Protein AF-A0A1V5YWV1-F1 (afdb_monomer_lite)

Radius of gyration: 51.11 Å; chains: 1; bounding box: 102×43×136 Å

Secondary structure (DSSP, 8-state):
-HHHHHHHHHHHHHHHHHHHHHHHHHHHHH-------SHHHHHHHHHHHHHHHHHHHHHHHHS-SHHHHHHHHHHHHHHHHHHHHHHHGGG--HHHHHHHHHHHHHHHHHHHHHHHHHHHTTTS-----HHHHHIIIIIHHHHHHHHHHHHHHHHHHHSHHHHHHHHHHHHHHHHHHHHHHHHHHHHHHHHHHHHHHHHHHHHHHHHHHHHHHHHHHHHHHHHHHHHHHHHHT-S-HHHHHHHHHHTT----------------------------

Structure (mmCIF, N/CA/C/O backbone):
data_AF-A0A1V5YWV1-F1
#
_entry.id   AF-A0A1V5YWV1-F1
#
loop_
_atom_site.group_PDB
_atom_site.id
_atom_site.type_symbol
_atom_site.label_atom_id
_atom_site.label_alt_id
_atom_site.label_comp_id
_atom_site.label_asym_id
_atom_site.label_entity_id
_atom_site.label_seq_id
_atom_site.pdbx_PDB_ins_code
_atom_site.Cartn_x
_atom_site.Cartn_y
_atom_site.Cartn_z
_atom_site.occupancy
_atom_site.B_iso_or_equiv
_atom_site.auth_seq_id
_atom_site.auth_comp_id
_atom_site.auth_asym_id
_atom_site.auth_atom_id
_atom_site.pdbx_PDB_model_num
ATOM 1 N N . MET A 1 1 ? -47.848 3.209 17.647 1.00 51.62 1 MET A N 1
ATOM 2 C CA . MET A 1 1 ? -47.770 3.927 16.348 1.00 51.62 1 MET A CA 1
ATOM 3 C C . MET A 1 1 ? -46.444 4.653 16.088 1.00 51.62 1 MET A C 1
ATOM 5 O O . MET A 1 1 ? -46.057 4.708 14.930 1.00 51.62 1 MET A O 1
ATOM 9 N N . ARG A 1 2 ? -45.706 5.168 17.090 1.00 54.31 2 ARG A N 1
ATOM 10 C CA . ARG A 1 2 ? -44.404 5.845 16.857 1.00 54.31 2 ARG A CA 1
ATOM 11 C C . ARG A 1 2 ? -43.304 4.949 16.244 1.00 54.31 2 ARG A C 1
ATOM 13 O O . ARG A 1 2 ? -42.519 5.446 15.448 1.00 54.31 2 ARG A O 1
ATOM 20 N N . SER A 1 3 ? -43.286 3.640 16.522 1.00 59.69 3 SER A N 1
ATOM 21 C CA . SER A 1 3 ? -42.269 2.711 15.986 1.00 59.69 3 SER A CA 1
ATOM 22 C C . SER A 1 3 ? -42.393 2.435 14.479 1.00 59.69 3 SER A C 1
ATOM 24 O O . SER A 1 3 ? -41.383 2.292 13.798 1.00 59.69 3 SER A O 1
ATOM 26 N N . LEU A 1 4 ? -43.614 2.424 13.935 1.00 64.56 4 LEU A N 1
ATOM 27 C CA . LEU A 1 4 ? -43.874 2.236 12.499 1.00 64.56 4 LEU A CA 1
ATOM 28 C C . LEU A 1 4 ? -43.411 3.439 11.664 1.00 64.56 4 LEU A C 1
ATOM 30 O O . LEU A 1 4 ? -42.930 3.276 10.545 1.00 64.56 4 LEU A O 1
ATOM 34 N N . PHE A 1 5 ? -43.511 4.644 12.226 1.00 70.75 5 PHE A N 1
ATOM 35 C CA . PHE A 1 5 ? -43.080 5.876 11.566 1.00 70.75 5 PHE A CA 1
ATOM 36 C C . PHE A 1 5 ? -41.549 6.016 11.532 1.00 70.75 5 PHE A C 1
ATOM 38 O O . PHE A 1 5 ? -40.984 6.422 10.516 1.00 70.75 5 PHE A O 1
ATOM 45 N N . GLU A 1 6 ? -40.868 5.618 12.610 1.00 70.31 6 GLU A N 1
ATOM 46 C CA . GLU A 1 6 ? -39.400 5.544 12.669 1.00 70.31 6 GLU A CA 1
ATOM 47 C C . GLU A 1 6 ? -38.846 4.467 11.719 1.00 70.31 6 GLU A C 1
ATOM 49 O O . GLU A 1 6 ? -37.892 4.721 10.982 1.00 70.31 6 GLU A O 1
ATOM 54 N N . PHE A 1 7 ? -39.502 3.304 11.636 1.00 73.94 7 PHE A N 1
ATOM 55 C CA . PHE A 1 7 ? -39.132 2.240 10.698 1.00 73.94 7 PHE A CA 1
ATOM 56 C C . PHE A 1 7 ? -39.302 2.669 9.230 1.00 73.94 7 PHE A C 1
ATOM 58 O O . PHE A 1 7 ? -38.399 2.483 8.413 1.00 73.94 7 PHE A O 1
ATOM 65 N N . GLY A 1 8 ? -40.412 3.341 8.898 1.00 72.50 8 GLY A N 1
ATOM 66 C CA . GLY A 1 8 ? -40.635 3.903 7.562 1.00 72.50 8 GLY A CA 1
ATOM 67 C C . GLY A 1 8 ? -39.600 4.968 7.175 1.00 72.50 8 GLY A C 1
ATOM 68 O O . GLY A 1 8 ? -39.117 4.985 6.041 1.00 72.50 8 GLY A O 1
ATOM 69 N N . LYS A 1 9 ? -39.185 5.821 8.123 1.00 75.44 9 LYS A N 1
ATOM 70 C CA . LYS A 1 9 ? -38.093 6.788 7.910 1.00 75.44 9 LYS A CA 1
ATOM 71 C C . LYS A 1 9 ? -36.739 6.109 7.697 1.00 75.44 9 LYS A C 1
ATOM 73 O O . LYS A 1 9 ? -35.967 6.582 6.861 1.00 75.44 9 LYS A O 1
ATOM 78 N N . ALA A 1 10 ? -36.446 5.025 8.414 1.00 73.81 10 ALA A N 1
ATOM 79 C CA . ALA A 1 10 ? -35.207 4.266 8.248 1.00 73.81 10 ALA A CA 1
ATOM 80 C C . ALA A 1 10 ? -35.126 3.595 6.864 1.00 73.81 10 ALA A C 1
ATOM 82 O O . ALA A 1 10 ? -34.113 3.734 6.178 1.00 73.81 10 ALA A O 1
ATOM 83 N N . ILE A 1 11 ? -36.219 2.979 6.398 1.00 79.62 11 ILE A N 1
ATOM 84 C CA . ILE A 1 11 ? -36.302 2.375 5.055 1.00 79.62 11 ILE A CA 1
ATOM 85 C C . ILE A 1 11 ? -36.154 3.435 3.956 1.00 79.62 11 ILE A C 1
ATOM 87 O O . ILE A 1 11 ? -35.392 3.247 3.007 1.00 79.62 11 ILE A O 1
ATOM 91 N N . MET A 1 12 ? -36.818 4.585 4.103 1.00 75.44 12 MET A N 1
ATOM 92 C CA . MET A 1 12 ? -36.705 5.695 3.150 1.00 75.44 12 MET A CA 1
ATOM 93 C C . MET A 1 12 ? -35.286 6.277 3.075 1.00 75.44 12 MET A C 1
ATOM 95 O O . MET A 1 12 ? -34.848 6.693 2.001 1.00 75.44 12 MET A O 1
ATOM 99 N N . ARG A 1 13 ? -34.545 6.306 4.192 1.00 74.75 13 ARG A N 1
ATOM 100 C CA . ARG A 1 13 ? -33.128 6.709 4.197 1.00 74.75 13 ARG A CA 1
ATOM 101 C C . ARG A 1 13 ? -32.244 5.674 3.499 1.00 74.75 13 ARG A C 1
ATOM 103 O O . ARG A 1 13 ? -31.406 6.080 2.698 1.00 74.75 13 ARG A O 1
ATOM 110 N N . GLY A 1 14 ? -32.477 4.381 3.735 1.00 74.31 14 GLY A N 1
ATOM 111 C CA . GLY A 1 14 ? -31.768 3.290 3.055 1.00 74.31 14 GLY A CA 1
ATOM 112 C C . GLY A 1 14 ? -31.952 3.334 1.535 1.00 74.31 14 GLY A C 1
ATOM 113 O O . GLY A 1 14 ? -30.973 3.406 0.797 1.00 74.31 14 GLY A O 1
ATOM 114 N N . GLN A 1 15 ? -33.198 3.444 1.060 1.00 79.06 15 GLN A N 1
ATOM 115 C CA . GLN A 1 15 ? -33.486 3.556 -0.376 1.00 79.06 15 GLN A CA 1
ATOM 116 C C . GLN A 1 15 ? -32.891 4.816 -1.023 1.00 79.06 15 GLN A C 1
ATOM 118 O O . GLN A 1 15 ? -32.458 4.770 -2.174 1.00 79.06 15 GLN A O 1
ATOM 123 N N . ARG A 1 16 ? -32.853 5.954 -0.315 1.00 77.00 16 ARG A N 1
ATOM 124 C CA . ARG A 1 16 ? -32.211 7.177 -0.833 1.00 77.00 16 ARG A CA 1
ATOM 125 C C . ARG A 1 16 ? -30.697 7.029 -0.950 1.00 77.00 16 ARG A C 1
ATOM 127 O O . ARG A 1 16 ? -30.133 7.515 -1.924 1.00 77.00 16 ARG A O 1
ATOM 134 N N . GLN A 1 17 ? -30.049 6.363 0.006 1.00 77.31 17 GLN A N 1
ATOM 135 C CA . GLN A 1 17 ? -28.610 6.098 -0.054 1.00 77.31 17 GLN A CA 1
ATOM 136 C C . GLN A 1 17 ? -28.253 5.127 -1.182 1.00 77.31 17 GLN A C 1
ATOM 138 O O . GLN A 1 17 ? -27.284 5.367 -1.898 1.00 77.31 17 GLN A O 1
ATOM 143 N N . GLU A 1 18 ? -29.052 4.080 -1.392 1.00 77.69 18 GLU A N 1
ATOM 144 C CA . GLU A 1 18 ? -28.845 3.138 -2.499 1.00 77.69 18 GLU A CA 1
ATOM 145 C C . GLU A 1 18 ? -29.022 3.801 -3.868 1.00 77.69 18 GLU A C 1
ATOM 147 O O . GLU A 1 18 ? -28.192 3.596 -4.753 1.00 77.69 18 GLU A O 1
ATOM 152 N N . ARG A 1 19 ? -30.049 4.647 -4.033 1.00 78.62 19 ARG A N 1
ATOM 153 C CA . ARG A 1 19 ? -30.256 5.415 -5.272 1.00 78.62 19 ARG A CA 1
ATOM 154 C C . ARG A 1 19 ? -29.130 6.411 -5.523 1.00 78.62 19 ARG A C 1
ATOM 156 O O . ARG A 1 19 ? -28.559 6.394 -6.603 1.00 78.62 19 ARG A O 1
ATOM 163 N N . ALA A 1 20 ? -28.726 7.184 -4.514 1.00 75.56 20 ALA A N 1
ATOM 164 C CA . ALA A 1 20 ? -27.598 8.107 -4.644 1.00 75.56 20 ALA A CA 1
ATOM 165 C C . ALA A 1 20 ? -26.285 7.377 -4.990 1.00 75.56 20 ALA A C 1
ATOM 167 O O . ALA A 1 20 ? -25.492 7.860 -5.794 1.00 75.56 20 ALA A O 1
ATOM 168 N N . ALA A 1 21 ? -26.059 6.185 -4.427 1.00 74.31 21 ALA A N 1
ATOM 169 C CA . ALA A 1 21 ? -24.904 5.359 -4.769 1.00 74.31 21 ALA A CA 1
ATOM 170 C C . ALA A 1 21 ? -24.981 4.784 -6.196 1.00 74.31 21 ALA A C 1
ATOM 172 O O . ALA A 1 21 ? -23.942 4.618 -6.837 1.00 74.31 21 ALA A O 1
ATOM 173 N N . ALA A 1 22 ? -26.178 4.467 -6.696 1.00 78.12 22 ALA A N 1
ATOM 174 C CA . ALA A 1 22 ? -26.392 4.023 -8.071 1.00 78.12 22 ALA A CA 1
ATOM 175 C C . ALA A 1 22 ? -26.197 5.169 -9.078 1.00 78.12 22 ALA A C 1
ATOM 177 O O . ALA A 1 22 ? -25.510 4.974 -10.079 1.00 78.12 22 ALA A O 1
ATOM 178 N N . ASP A 1 23 ? -26.704 6.364 -8.771 1.00 80.62 23 ASP A N 1
ATOM 179 C CA . ASP A 1 23 ? -26.563 7.560 -9.607 1.00 80.62 23 ASP A CA 1
ATOM 180 C C . ASP A 1 23 ? -25.093 7.982 -9.724 1.00 80.62 23 ASP A C 1
ATOM 182 O O . ASP A 1 23 ? -24.595 8.177 -10.829 1.00 80.62 23 ASP A O 1
ATOM 186 N N . LEU A 1 24 ? -24.345 7.983 -8.614 1.00 74.94 24 LEU A N 1
ATOM 187 C CA . LEU A 1 24 ? -22.900 8.247 -8.628 1.00 74.94 24 LEU A CA 1
ATOM 188 C C . LEU A 1 24 ? -22.114 7.206 -9.441 1.00 74.94 24 LEU A C 1
ATOM 190 O O . LEU A 1 24 ? -21.127 7.543 -10.096 1.00 74.94 24 LEU A O 1
ATOM 194 N N . LYS A 1 25 ? -22.533 5.933 -9.423 1.00 76.00 25 LYS A N 1
ATOM 195 C CA . LYS A 1 25 ? -21.923 4.882 -10.257 1.00 76.00 25 LYS A CA 1
ATOM 196 C C . LYS A 1 25 ? -22.242 5.078 -11.738 1.00 76.00 25 LYS A C 1
ATOM 198 O O . LYS A 1 25 ? -21.361 4.861 -12.567 1.00 76.00 25 LYS A O 1
ATOM 203 N N . ALA A 1 26 ? -23.466 5.485 -12.068 1.00 73.25 26 ALA A N 1
ATOM 204 C CA . ALA A 1 26 ? -23.877 5.778 -13.437 1.00 73.25 26 ALA A CA 1
ATOM 205 C C . ALA A 1 26 ? -23.159 7.021 -13.987 1.00 73.25 26 ALA A C 1
ATOM 207 O O . ALA A 1 26 ? -22.683 7.013 -15.120 1.00 73.25 26 ALA A O 1
ATOM 208 N N . GLU A 1 27 ? -23.002 8.061 -13.171 1.00 68.44 27 GLU A N 1
ATOM 209 C CA . GLU A 1 27 ? -22.272 9.280 -13.521 1.00 68.44 27 GLU A CA 1
ATOM 210 C C . GLU A 1 27 ? -20.773 9.004 -13.715 1.00 68.44 27 GLU A C 1
ATOM 212 O O . GLU A 1 27 ? -20.192 9.410 -14.721 1.00 68.44 27 GLU A O 1
ATOM 217 N N . ALA A 1 28 ? -20.163 8.202 -12.835 1.00 64.25 28 ALA A N 1
ATOM 218 C CA . ALA A 1 28 ? -18.780 7.749 -12.992 1.00 64.25 28 ALA A CA 1
ATOM 219 C C . ALA A 1 28 ? -18.569 6.875 -14.244 1.00 64.25 28 ALA A C 1
ATOM 221 O O . ALA A 1 28 ? -17.514 6.955 -14.871 1.00 64.25 28 ALA A O 1
ATOM 222 N N . ALA A 1 29 ? -19.558 6.062 -14.630 1.00 62.84 29 ALA A N 1
ATOM 223 C CA . ALA A 1 29 ? -19.508 5.263 -15.856 1.00 62.84 29 ALA A CA 1
ATOM 224 C C . ALA A 1 29 ? -19.669 6.114 -17.131 1.00 62.84 29 ALA A C 1
ATOM 226 O O . ALA A 1 29 ? -19.123 5.764 -18.178 1.00 62.84 29 ALA A O 1
ATOM 227 N N . ASN A 1 30 ? -20.387 7.239 -17.041 1.00 54.25 30 ASN A N 1
ATOM 228 C CA . ASN A 1 30 ? -20.648 8.148 -18.160 1.00 54.25 30 ASN A CA 1
ATOM 229 C C . ASN A 1 30 ? -19.578 9.235 -18.346 1.00 54.25 30 ASN A C 1
ATOM 231 O O . ASN A 1 30 ? -19.538 9.872 -19.402 1.00 54.25 30 ASN A O 1
ATOM 235 N N . MET A 1 31 ? -18.671 9.426 -17.384 1.00 49.25 31 MET A N 1
ATOM 236 C CA . MET A 1 31 ? -17.473 10.246 -17.577 1.00 49.25 31 MET A CA 1
ATOM 237 C C . MET A 1 31 ? -16.504 9.548 -18.542 1.00 49.25 31 MET A C 1
ATOM 239 O O . MET A 1 31 ? -15.553 8.874 -18.143 1.00 49.25 31 MET A O 1
ATOM 243 N N . LYS A 1 32 ? -16.728 9.730 -19.848 1.00 44.84 32 LYS A N 1
ATOM 244 C CA . LYS A 1 32 ? -15.740 9.416 -20.885 1.00 44.84 32 LYS A CA 1
ATOM 245 C C . LYS A 1 32 ? -14.549 10.359 -20.730 1.00 44.84 32 LYS A C 1
ATOM 247 O O . LYS A 1 32 ? -14.513 11.440 -21.311 1.00 44.84 32 LYS A O 1
ATOM 252 N N . LEU A 1 33 ? -13.562 9.934 -19.948 1.00 51.97 33 LEU A N 1
ATOM 253 C CA . LEU A 1 33 ? -12.213 10.477 -20.053 1.00 51.97 33 LEU A CA 1
ATOM 254 C C . LEU A 1 33 ? -11.756 10.288 -21.509 1.00 51.97 33 LEU A C 1
ATOM 256 O O . LEU A 1 33 ? -11.948 9.191 -22.046 1.00 51.97 33 LEU A O 1
ATOM 260 N N . PRO A 1 34 ? -11.198 11.318 -22.167 1.00 51.84 34 PRO A N 1
ATOM 261 C CA . PRO A 1 34 ? -10.694 11.185 -23.527 1.00 51.84 34 PRO A CA 1
ATOM 262 C C . PRO A 1 34 ? -9.680 10.042 -23.546 1.00 51.84 34 PRO A C 1
ATOM 264 O O . PRO A 1 34 ? -8.655 10.090 -22.868 1.00 51.84 34 PRO A O 1
ATOM 267 N N . SER A 1 35 ? -10.014 8.951 -24.236 1.00 52.56 35 SER A N 1
ATOM 268 C CA . SER A 1 35 ? -9.097 7.829 -24.351 1.00 52.56 35 SER A CA 1
ATOM 269 C C . SER A 1 35 ? -8.061 8.187 -25.404 1.00 52.56 35 SER A C 1
ATOM 271 O O . SER A 1 35 ? -8.434 8.411 -26.556 1.00 52.56 35 SER A O 1
ATOM 273 N N . ASP A 1 36 ? -6.782 8.150 -25.043 1.00 55.38 36 ASP A N 1
ATOM 274 C CA . ASP A 1 36 ? -5.643 8.156 -25.975 1.00 55.38 36 ASP A CA 1
ATOM 275 C C . ASP A 1 36 ? -5.597 6.856 -26.821 1.00 55.38 36 ASP A C 1
ATOM 277 O O . ASP A 1 36 ? -4.555 6.217 -26.972 1.00 55.38 36 ASP A O 1
ATOM 281 N N . ALA A 1 37 ? -6.745 6.370 -27.295 1.00 56.72 37 ALA A N 1
ATOM 282 C CA . ALA A 1 37 ? -6.895 5.088 -27.962 1.00 56.72 37 ALA A CA 1
ATOM 283 C C . ALA A 1 37 ? -6.736 5.268 -29.475 1.00 56.72 37 ALA A C 1
ATOM 285 O O . ALA A 1 37 ? -7.513 5.969 -30.118 1.00 56.72 37 ALA A O 1
ATOM 286 N N . GLY A 1 38 ? -5.712 4.625 -30.040 1.00 70.50 38 GLY A N 1
ATOM 287 C CA . GLY A 1 38 ? -5.416 4.651 -31.469 1.00 70.50 38 GLY A CA 1
ATOM 288 C C . GLY A 1 38 ? -3.953 4.319 -31.768 1.00 70.50 38 GLY A C 1
ATOM 289 O O . GLY A 1 38 ? -3.264 3.688 -30.964 1.00 70.50 38 GLY A O 1
ATOM 290 N N . TYR A 1 39 ? -3.467 4.792 -32.917 1.00 72.50 39 TYR A N 1
ATOM 291 C CA . TYR A 1 39 ? -2.095 4.600 -33.408 1.00 72.50 39 TYR A CA 1
ATOM 292 C C . TYR A 1 39 ? -1.006 5.008 -32.400 1.00 72.50 39 TYR A C 1
ATOM 294 O O . TYR A 1 39 ? -0.014 4.301 -32.254 1.00 72.50 39 TYR A O 1
ATOM 302 N N . LEU A 1 40 ? -1.203 6.098 -31.648 1.00 79.50 40 LEU A N 1
ATOM 303 C CA . LEU A 1 40 ? -0.224 6.576 -30.660 1.00 79.50 40 LEU A CA 1
ATOM 304 C C . LEU A 1 40 ? -0.007 5.589 -29.506 1.00 79.50 40 LEU A C 1
ATOM 306 O O . LEU A 1 40 ? 1.112 5.445 -29.014 1.00 79.50 40 LEU A O 1
ATOM 3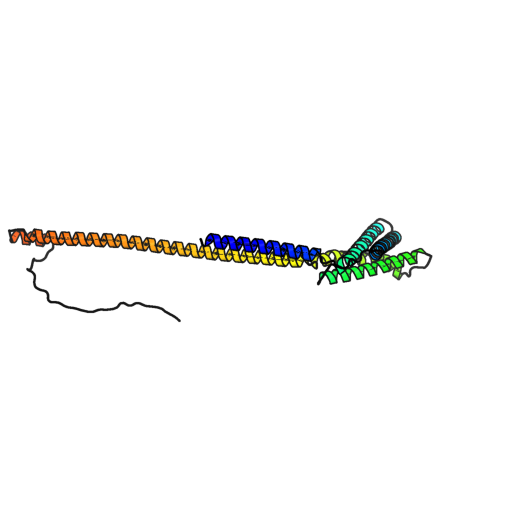10 N N . LEU A 1 41 ? -1.059 4.875 -29.094 1.00 82.06 41 LEU A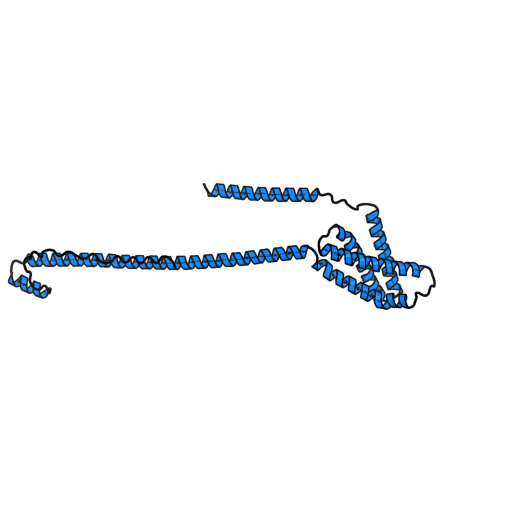 N 1
ATOM 311 C CA . LEU A 1 41 ? -0.949 3.840 -28.074 1.00 82.06 41 LEU A CA 1
ATOM 312 C C . LEU A 1 41 ? -0.113 2.666 -28.592 1.00 82.06 41 LEU A C 1
ATOM 314 O O . LEU A 1 41 ? 0.800 2.223 -27.901 1.00 82.06 41 LEU A O 1
ATOM 318 N N . PHE A 1 42 ? -0.400 2.205 -29.812 1.00 83.19 42 PHE A N 1
ATOM 319 C CA . PHE A 1 42 ? 0.355 1.141 -30.474 1.00 83.19 42 PHE A CA 1
ATOM 320 C C . PHE A 1 42 ? 1.830 1.523 -30.656 1.00 83.19 42 PHE A C 1
ATOM 322 O O . PHE A 1 42 ? 2.708 0.789 -30.206 1.00 83.19 42 PHE A O 1
ATOM 329 N N . LEU A 1 43 ? 2.098 2.710 -31.212 1.00 87.38 43 LEU A N 1
ATOM 330 C CA . LEU A 1 43 ? 3.448 3.232 -31.420 1.00 87.38 43 LEU A CA 1
ATOM 331 C C . LEU A 1 43 ? 4.244 3.272 -30.111 1.00 87.38 43 LEU A C 1
ATOM 333 O O . LEU A 1 43 ? 5.397 2.853 -30.084 1.00 87.38 43 LEU A O 1
ATOM 337 N N . LYS A 1 44 ? 3.618 3.708 -29.011 1.00 87.94 44 LYS A N 1
ATOM 338 C CA . LYS A 1 44 ? 4.240 3.708 -27.684 1.00 87.94 44 LYS A CA 1
ATOM 339 C C . LYS A 1 44 ? 4.670 2.305 -27.253 1.00 87.94 44 LYS A C 1
ATOM 341 O O . LYS A 1 44 ? 5.810 2.133 -26.840 1.00 87.94 44 LYS A O 1
ATOM 346 N N . TYR A 1 45 ? 3.795 1.303 -27.347 1.00 89.81 45 TYR A N 1
ATOM 347 C CA . TYR A 1 45 ? 4.164 -0.068 -26.974 1.00 89.81 45 TYR A CA 1
ATOM 348 C C . TYR A 1 45 ? 5.284 -0.618 -27.862 1.00 89.81 45 TYR A C 1
ATOM 350 O O . TYR A 1 45 ? 6.230 -1.202 -27.340 1.00 89.81 45 TYR A O 1
ATOM 358 N N . CYS A 1 46 ? 5.226 -0.381 -29.176 1.00 90.62 46 CYS A N 1
ATOM 359 C CA . CYS A 1 46 ? 6.292 -0.777 -30.097 1.00 90.62 46 CYS A CA 1
ATOM 360 C C . CYS A 1 46 ? 7.635 -0.129 -29.741 1.00 90.62 46 CYS A C 1
ATOM 362 O O . CYS A 1 46 ? 8.655 -0.813 -29.738 1.00 90.62 46 CYS A O 1
ATOM 364 N N . LEU A 1 47 ? 7.633 1.159 -29.388 1.00 90.12 47 LEU A N 1
ATOM 365 C CA . LEU A 1 47 ? 8.829 1.890 -28.973 1.00 90.12 47 LEU A CA 1
ATOM 366 C C . LEU A 1 47 ? 9.450 1.280 -27.706 1.00 90.12 47 LEU A C 1
ATOM 368 O O . LEU A 1 47 ? 10.652 1.042 -27.669 1.00 90.12 47 LEU A O 1
ATOM 372 N N . PHE A 1 48 ? 8.634 0.947 -26.701 1.00 91.75 48 PHE A N 1
ATOM 373 C CA . PHE A 1 48 ? 9.112 0.307 -25.468 1.00 91.75 48 PHE A CA 1
ATOM 374 C C . PHE A 1 48 ? 9.622 -1.123 -25.688 1.00 91.75 48 PHE A C 1
ATOM 376 O O . PHE A 1 48 ? 10.602 -1.526 -25.066 1.00 91.75 48 PHE A O 1
ATOM 383 N N . VAL A 1 49 ? 9.012 -1.888 -26.599 1.00 92.81 49 VAL A N 1
ATOM 384 C CA . VAL A 1 49 ? 9.535 -3.207 -27.000 1.00 92.81 49 VAL A CA 1
ATOM 385 C C . VAL A 1 49 ? 10.891 -3.060 -27.691 1.00 92.81 49 VAL A C 1
ATOM 387 O O . VAL A 1 49 ? 11.822 -3.805 -27.385 1.00 92.81 49 VAL A O 1
ATOM 390 N N . LEU A 1 50 ? 11.021 -2.079 -28.586 1.00 91.38 50 LEU A N 1
ATOM 391 C CA . LEU A 1 50 ? 12.267 -1.794 -29.289 1.00 91.38 50 LEU A CA 1
ATOM 392 C C . LEU A 1 50 ? 13.377 -1.363 -28.318 1.00 91.38 50 LEU A C 1
ATOM 394 O O . LEU A 1 50 ? 14.491 -1.882 -28.386 1.00 91.38 50 LEU A O 1
ATOM 398 N N . PHE A 1 51 ? 13.071 -0.472 -27.373 1.00 91.62 51 PHE A N 1
ATOM 399 C CA . PHE A 1 51 ? 14.011 -0.071 -26.326 1.00 91.62 51 PHE A CA 1
ATOM 400 C C . PHE A 1 51 ? 14.412 -1.241 -25.433 1.00 91.62 51 PHE A C 1
ATOM 402 O O . PHE A 1 51 ? 15.602 -1.444 -25.197 1.00 91.62 51 PHE A O 1
ATOM 409 N N . GLY A 1 52 ? 13.454 -2.071 -25.016 1.00 90.62 52 GLY A N 1
ATOM 410 C CA . GLY A 1 52 ? 13.737 -3.277 -24.241 1.00 90.62 52 GLY A CA 1
ATOM 411 C C . GLY A 1 52 ? 14.666 -4.242 -24.966 1.00 90.62 52 GLY A C 1
ATOM 412 O O . GLY A 1 52 ? 15.609 -4.746 -24.359 1.00 90.62 52 GLY A O 1
ATOM 413 N N . TYR A 1 53 ? 14.463 -4.441 -26.269 1.00 92.75 53 TYR A N 1
ATOM 414 C CA . TYR A 1 53 ? 15.359 -5.248 -27.093 1.00 92.75 53 TYR A CA 1
ATOM 415 C C . TYR A 1 53 ? 16.790 -4.685 -27.109 1.00 92.75 53 TYR A C 1
ATOM 417 O O . TYR A 1 53 ? 17.740 -5.416 -26.820 1.00 92.75 53 TYR A O 1
ATOM 425 N N . TYR A 1 54 ? 16.959 -3.389 -27.396 1.00 90.50 54 TYR A N 1
ATOM 426 C CA . TYR A 1 54 ? 18.285 -2.769 -27.460 1.00 90.50 54 TYR A CA 1
ATOM 427 C C . TYR A 1 54 ? 19.001 -2.744 -26.108 1.00 90.50 54 TYR A C 1
ATOM 429 O O . TYR A 1 54 ? 20.207 -3.004 -26.058 1.00 90.50 54 TYR A O 1
ATOM 437 N N . ASN A 1 55 ? 18.268 -2.492 -25.024 1.00 89.88 55 ASN A N 1
ATOM 438 C CA . ASN A 1 55 ? 18.805 -2.471 -23.667 1.00 89.88 55 ASN A CA 1
ATOM 439 C C . ASN A 1 55 ? 19.209 -3.871 -23.201 1.00 89.88 55 ASN A C 1
ATOM 441 O O . ASN A 1 55 ? 20.321 -4.052 -22.708 1.00 89.88 55 ASN A O 1
ATOM 445 N N . ALA A 1 56 ? 18.368 -4.884 -23.428 1.00 90.19 56 ALA A N 1
ATOM 446 C CA . ALA A 1 56 ? 18.709 -6.270 -23.118 1.00 90.19 56 ALA A CA 1
ATOM 447 C C . ALA A 1 56 ? 19.945 -6.734 -23.901 1.00 90.19 56 ALA A C 1
ATOM 449 O O . ALA A 1 56 ? 20.878 -7.290 -23.320 1.00 90.19 56 ALA A O 1
ATOM 450 N N . ARG A 1 57 ? 19.992 -6.449 -25.208 1.00 88.69 57 ARG A N 1
ATOM 451 C CA . ARG A 1 57 ? 21.145 -6.779 -26.051 1.00 88.69 57 ARG A CA 1
ATOM 452 C C . ARG A 1 57 ? 22.428 -6.117 -25.550 1.00 88.69 57 ARG A C 1
ATOM 454 O O . ARG A 1 57 ? 23.453 -6.789 -25.493 1.00 88.69 57 ARG A O 1
ATOM 461 N N . LEU A 1 58 ? 22.379 -4.833 -25.190 1.00 85.62 58 LEU A N 1
ATOM 462 C CA . LEU A 1 58 ? 23.548 -4.088 -24.716 1.00 85.62 58 LEU A CA 1
ATOM 463 C C . LEU A 1 58 ? 24.184 -4.779 -23.505 1.00 85.62 58 LEU A C 1
ATOM 465 O O . LEU A 1 58 ? 25.387 -5.025 -23.494 1.00 85.62 58 LEU A O 1
ATOM 469 N N . PHE A 1 59 ? 23.372 -5.150 -22.515 1.00 85.75 59 PHE A N 1
ATOM 470 C CA . PHE A 1 59 ? 23.872 -5.795 -21.304 1.00 85.75 59 PHE A CA 1
ATOM 471 C C . PHE A 1 59 ? 24.375 -7.221 -21.539 1.00 85.75 59 PHE A C 1
ATOM 473 O O . PHE A 1 59 ? 25.403 -7.591 -20.976 1.00 85.75 59 PHE A O 1
ATOM 480 N N . ILE A 1 60 ? 23.721 -7.990 -22.416 1.00 87.12 60 ILE A N 1
ATOM 481 C CA . ILE A 1 60 ? 24.186 -9.332 -22.803 1.00 87.12 60 ILE A CA 1
ATOM 482 C C . ILE A 1 60 ? 25.554 -9.267 -23.495 1.00 87.12 60 ILE A C 1
ATOM 484 O O . ILE A 1 60 ? 26.400 -10.126 -23.265 1.00 87.12 60 ILE A O 1
ATOM 488 N N . VAL A 1 61 ? 25.778 -8.255 -24.337 1.00 84.19 61 VAL A N 1
ATOM 489 C CA . VAL A 1 61 ? 27.039 -8.093 -25.075 1.00 84.19 61 VAL A CA 1
ATOM 490 C C . VAL A 1 61 ? 28.159 -7.560 -24.177 1.00 84.19 61 VAL A C 1
ATOM 492 O O . VAL A 1 61 ? 29.289 -8.025 -24.283 1.00 84.19 61 VAL A O 1
ATOM 495 N N . ILE A 1 62 ? 27.866 -6.607 -23.288 1.00 80.38 62 ILE A N 1
ATOM 496 C CA . ILE A 1 62 ? 28.881 -5.961 -22.435 1.00 80.38 62 ILE A CA 1
ATOM 497 C C . ILE A 1 62 ? 29.299 -6.849 -21.255 1.00 80.38 62 ILE A C 1
ATOM 499 O O . ILE A 1 62 ? 30.460 -6.837 -20.853 1.00 80.38 62 ILE A O 1
ATOM 503 N N . ARG A 1 63 ? 28.374 -7.624 -20.679 1.00 78.00 63 ARG A N 1
ATOM 504 C CA . ARG A 1 63 ? 28.637 -8.508 -19.535 1.00 78.00 63 ARG A CA 1
ATOM 505 C C . ARG A 1 63 ? 28.446 -9.967 -19.966 1.00 78.00 63 ARG A C 1
ATOM 507 O O . ARG A 1 63 ? 27.315 -10.445 -19.962 1.00 78.00 63 ARG A O 1
ATOM 514 N N . PRO A 1 64 ? 29.506 -10.712 -20.318 1.00 78.88 64 PRO A N 1
ATOM 515 C CA . PRO A 1 64 ? 29.350 -12.108 -20.707 1.00 78.88 64 PRO A CA 1
ATOM 516 C C . PRO A 1 64 ? 28.875 -12.979 -19.530 1.00 78.88 64 PRO A C 1
ATOM 518 O O . PRO A 1 64 ? 29.227 -12.750 -18.373 1.00 78.88 64 PRO A O 1
ATOM 521 N N . GLY A 1 65 ? 28.094 -14.018 -19.836 1.00 85.38 65 GLY A N 1
ATOM 522 C CA . GLY A 1 65 ? 27.634 -15.013 -18.862 1.00 85.38 65 GLY A CA 1
ATOM 523 C C . GLY A 1 65 ? 26.328 -14.652 -18.142 1.00 85.38 65 GLY A C 1
ATOM 524 O O . GLY A 1 65 ? 25.506 -13.878 -18.634 1.00 85.38 65 GLY A O 1
ATOM 525 N N . PHE A 1 66 ? 26.112 -15.251 -16.966 1.00 86.75 66 PHE A N 1
ATOM 526 C CA . PHE A 1 66 ? 24.869 -15.090 -16.197 1.00 86.75 66 PHE A CA 1
ATOM 527 C C . PHE A 1 66 ? 24.633 -13.654 -15.714 1.00 86.75 66 PHE A C 1
ATOM 529 O O . PHE A 1 66 ? 23.482 -13.232 -15.608 1.00 86.75 66 PHE A O 1
ATOM 536 N N . GLU A 1 67 ? 25.697 -12.886 -15.470 1.00 84.38 67 GLU A N 1
ATOM 537 C CA . GLU A 1 67 ? 25.583 -11.479 -15.074 1.00 84.38 67 GLU A CA 1
ATOM 538 C C . GLU A 1 67 ? 24.907 -10.634 -16.166 1.00 84.38 67 GLU A C 1
ATOM 540 O O . GLU A 1 67 ? 24.025 -9.828 -15.863 1.00 84.38 67 GLU A O 1
ATOM 545 N N . GLY A 1 68 ? 25.245 -10.851 -17.442 1.00 84.81 68 GLY A N 1
ATOM 546 C CA . GLY A 1 68 ? 24.602 -10.177 -18.577 1.00 84.81 68 GLY A CA 1
ATOM 547 C C . GLY A 1 68 ? 23.128 -10.523 -18.724 1.00 84.81 68 GLY A C 1
ATOM 548 O O . GLY A 1 68 ? 22.296 -9.649 -18.950 1.00 84.81 68 GLY A O 1
ATOM 549 N N . LEU A 1 69 ? 22.776 -11.795 -18.528 1.00 88.81 69 LEU A N 1
ATOM 550 C CA . LEU A 1 69 ? 21.381 -12.238 -18.581 1.00 88.81 69 LEU A CA 1
ATOM 551 C C . LEU A 1 69 ? 20.546 -11.629 -17.446 1.00 88.81 69 LEU A C 1
ATOM 553 O O . LEU A 1 69 ? 19.420 -11.185 -17.669 1.00 88.81 69 LEU A O 1
ATOM 557 N N . PHE A 1 70 ? 21.100 -11.563 -16.235 1.00 89.00 70 PHE A N 1
ATOM 558 C CA . PHE A 1 70 ? 20.414 -10.992 -15.077 1.00 89.00 70 PHE A CA 1
ATOM 559 C C . PHE A 1 70 ? 20.246 -9.473 -15.195 1.00 89.00 70 PHE A C 1
ATOM 561 O O . PHE A 1 70 ? 19.174 -8.932 -14.920 1.00 89.00 70 PHE A O 1
ATOM 568 N N . THR A 1 71 ? 21.279 -8.776 -15.666 1.00 88.19 71 THR A N 1
ATOM 569 C CA . THR A 1 71 ? 21.205 -7.334 -15.939 1.00 88.19 71 THR A CA 1
ATOM 570 C C . THR A 1 71 ? 20.222 -7.018 -17.070 1.00 88.19 71 THR A C 1
ATOM 572 O O . THR A 1 71 ? 19.431 -6.085 -16.936 1.00 88.19 71 THR A O 1
ATOM 575 N N . ALA A 1 72 ? 20.168 -7.840 -18.123 1.00 90.25 72 ALA A N 1
ATOM 576 C CA . ALA A 1 72 ? 19.160 -7.731 -19.176 1.00 90.25 72 ALA A CA 1
ATOM 577 C C . ALA A 1 72 ? 17.729 -7.962 -18.661 1.00 90.25 72 ALA A C 1
ATOM 579 O O . ALA A 1 72 ? 16.817 -7.232 -19.049 1.00 90.25 72 ALA A O 1
ATOM 580 N N . PHE A 1 73 ? 17.518 -8.914 -17.746 1.00 92.75 73 PHE A N 1
ATOM 581 C CA . PHE A 1 73 ? 16.217 -9.102 -17.096 1.00 92.75 73 PHE A CA 1
ATOM 582 C C . PHE A 1 73 ? 15.775 -7.842 -16.338 1.00 92.75 73 PHE A C 1
ATOM 584 O O . PHE A 1 73 ? 14.643 -7.386 -16.504 1.00 92.75 73 PHE A O 1
ATOM 591 N N . PHE A 1 74 ? 16.674 -7.231 -15.559 1.00 91.12 74 PHE A N 1
ATOM 592 C CA . PHE A 1 74 ? 16.375 -5.962 -14.892 1.00 91.12 74 PHE A CA 1
ATOM 593 C C . PHE A 1 74 ? 16.149 -4.818 -15.875 1.00 91.12 74 PHE A C 1
ATOM 595 O O . PHE A 1 74 ? 15.313 -3.963 -15.606 1.00 91.12 74 PHE A O 1
ATOM 602 N N . ALA A 1 75 ? 16.833 -4.801 -17.019 1.00 91.94 75 ALA A N 1
ATOM 603 C CA . ALA A 1 75 ? 16.580 -3.810 -18.059 1.00 91.94 75 ALA A CA 1
ATOM 604 C C . ALA A 1 75 ? 15.150 -3.931 -18.602 1.00 91.94 75 ALA A C 1
ATOM 606 O O . ALA A 1 75 ? 14.429 -2.937 -18.646 1.00 91.94 75 ALA A O 1
ATOM 607 N N . LEU A 1 76 ? 14.692 -5.151 -18.900 1.00 93.88 76 LEU A N 1
ATOM 608 C CA . LEU A 1 76 ? 13.308 -5.406 -19.318 1.00 93.88 76 LEU A CA 1
ATOM 609 C C . LEU A 1 76 ? 12.291 -5.052 -18.223 1.00 93.88 76 LEU A C 1
ATOM 611 O O . LEU A 1 76 ? 11.245 -4.473 -18.513 1.00 93.88 76 LEU A O 1
ATOM 615 N N . ALA A 1 77 ? 12.598 -5.345 -16.957 1.00 93.19 77 ALA A N 1
ATOM 616 C CA . ALA A 1 77 ? 11.774 -4.917 -15.827 1.00 93.19 77 ALA A CA 1
ATOM 617 C C . ALA A 1 77 ? 11.733 -3.381 -15.694 1.00 93.19 77 ALA A C 1
ATOM 619 O O . ALA A 1 77 ? 10.684 -2.815 -15.377 1.00 93.19 77 ALA A O 1
ATOM 620 N N . GLY A 1 78 ? 12.849 -2.706 -15.982 1.00 92.06 78 GLY A N 1
ATOM 621 C CA . GLY A 1 78 ? 12.972 -1.254 -16.114 1.00 92.06 78 GLY A CA 1
ATOM 622 C C . GLY A 1 78 ? 12.008 -0.692 -17.146 1.00 92.06 78 GLY A C 1
ATOM 623 O O . GLY A 1 78 ? 11.220 0.194 -16.817 1.00 92.06 78 GLY A O 1
ATOM 624 N N . GLU A 1 79 ? 11.999 -1.266 -18.348 1.00 93.75 79 GLU A N 1
ATOM 625 C CA . GLU A 1 79 ? 11.072 -0.874 -19.415 1.00 93.75 79 GLU A CA 1
ATOM 626 C C . GLU A 1 79 ? 9.614 -1.091 -19.034 1.00 93.75 79 GLU A C 1
ATOM 628 O O . GLU A 1 79 ? 8.782 -0.199 -19.199 1.00 93.75 79 GLU A O 1
ATOM 633 N N . ALA A 1 80 ? 9.292 -2.262 -18.480 1.00 93.56 80 ALA A N 1
ATOM 634 C CA . ALA A 1 80 ? 7.939 -2.564 -18.034 1.00 93.56 80 ALA A CA 1
ATOM 635 C C . ALA A 1 80 ? 7.475 -1.567 -16.959 1.00 93.56 80 ALA A C 1
ATOM 637 O O . ALA A 1 80 ? 6.334 -1.102 -16.989 1.00 93.56 80 ALA A O 1
ATOM 638 N N . THR A 1 81 ? 8.373 -1.189 -16.045 1.00 92.69 81 THR A N 1
ATOM 639 C CA . THR A 1 81 ? 8.103 -0.202 -14.993 1.00 92.69 81 THR A CA 1
ATOM 640 C C . THR A 1 81 ? 7.943 1.206 -15.568 1.00 92.69 81 THR A C 1
ATOM 642 O O . THR A 1 81 ? 7.016 1.917 -15.183 1.00 92.69 81 THR A O 1
ATOM 645 N N . ALA A 1 82 ? 8.778 1.612 -16.526 1.00 93.12 82 ALA A N 1
ATOM 646 C CA . ALA A 1 82 ? 8.665 2.897 -17.216 1.00 93.12 82 ALA A CA 1
ATOM 647 C C . ALA A 1 82 ? 7.334 3.018 -17.972 1.00 93.12 82 ALA A C 1
ATOM 649 O O . ALA A 1 82 ? 6.603 4.001 -17.821 1.00 93.12 82 ALA A O 1
ATOM 650 N N . LEU A 1 83 ? 6.976 1.975 -18.721 1.00 92.88 83 LEU A N 1
ATOM 651 C CA . LEU A 1 83 ? 5.721 1.876 -19.455 1.00 92.88 83 LEU A CA 1
ATOM 652 C C . LEU A 1 83 ? 4.512 1.872 -18.513 1.00 92.88 83 LEU A C 1
ATOM 654 O O . LEU A 1 83 ? 3.530 2.575 -18.767 1.00 92.88 83 LEU A O 1
ATOM 658 N N . TYR A 1 84 ? 4.590 1.136 -17.400 1.00 92.00 84 TYR A N 1
ATOM 659 C CA . TYR A 1 84 ? 3.588 1.192 -16.338 1.00 92.00 84 TYR A CA 1
ATOM 660 C C . TYR A 1 84 ? 3.427 2.622 -15.820 1.00 92.00 84 TYR A C 1
ATOM 662 O O . TYR A 1 84 ? 2.299 3.111 -15.727 1.00 92.00 84 TYR A O 1
ATOM 670 N N . CYS A 1 85 ? 4.532 3.312 -15.533 1.00 91.31 85 CYS A N 1
ATOM 671 C CA . CYS A 1 85 ? 4.506 4.674 -15.028 1.00 91.31 85 CYS A CA 1
ATOM 672 C C . CYS A 1 85 ? 3.835 5.636 -16.015 1.00 91.31 85 CYS A C 1
ATOM 674 O O . CYS A 1 85 ? 2.914 6.356 -15.639 1.00 91.31 85 CYS A O 1
ATOM 676 N N . ILE A 1 86 ? 4.211 5.599 -17.294 1.00 89.56 86 ILE A N 1
ATOM 677 C CA . ILE A 1 86 ? 3.623 6.465 -18.328 1.00 89.56 86 ILE A CA 1
ATOM 678 C C . ILE A 1 86 ? 2.130 6.181 -18.518 1.00 89.56 86 ILE A C 1
ATOM 680 O O . ILE A 1 86 ? 1.330 7.108 -18.623 1.00 89.56 86 ILE A O 1
ATOM 684 N N . ASN A 1 87 ? 1.727 4.908 -18.522 1.00 89.25 87 ASN A N 1
ATOM 685 C CA . ASN A 1 87 ? 0.318 4.519 -18.637 1.00 89.25 87 ASN A CA 1
ATOM 686 C C . ASN A 1 87 ? -0.517 4.933 -17.418 1.00 89.25 87 ASN A C 1
ATOM 688 O O . ASN A 1 87 ? -1.714 5.205 -17.534 1.00 89.25 87 ASN A O 1
ATOM 692 N N . THR A 1 88 ? 0.109 4.958 -16.247 1.00 87.50 88 THR A N 1
ATOM 693 C CA . THR A 1 88 ? -0.550 5.224 -14.968 1.00 87.50 88 THR A CA 1
ATOM 694 C C . THR A 1 88 ? -0.560 6.717 -14.631 1.00 87.50 88 THR A C 1
ATOM 696 O O . THR A 1 88 ? -1.468 7.193 -13.952 1.00 87.50 88 THR A O 1
ATOM 699 N N . PHE A 1 89 ? 0.379 7.500 -15.162 1.00 88.88 89 PHE A N 1
ATOM 700 C CA . PHE A 1 89 ? 0.480 8.942 -14.942 1.00 88.88 89 PHE A CA 1
ATOM 701 C C . PHE A 1 89 ? -0.825 9.735 -15.186 1.00 88.88 89 PHE A C 1
ATOM 703 O O . PHE A 1 89 ? -1.214 10.493 -14.292 1.00 88.88 89 PHE A O 1
ATOM 710 N N . PRO A 1 90 ? -1.565 9.564 -16.306 1.00 84.94 90 PRO A N 1
ATOM 711 C CA . PRO A 1 90 ? -2.816 10.300 -16.519 1.00 84.94 90 PRO A CA 1
ATOM 712 C C . PRO A 1 90 ? -3.944 9.861 -15.572 1.00 84.94 90 PRO A C 1
ATOM 714 O O . PRO A 1 90 ? -4.893 10.609 -15.358 1.00 84.94 90 PRO A O 1
ATOM 717 N N . ARG A 1 91 ? -3.839 8.666 -14.977 1.00 82.62 91 ARG A N 1
ATOM 718 C CA . ARG A 1 91 ? -4.859 8.058 -14.104 1.00 82.62 91 ARG A CA 1
ATOM 719 C C . ARG A 1 91 ? -4.589 8.271 -12.616 1.00 82.62 91 ARG A C 1
ATOM 721 O O . ARG A 1 91 ? -5.287 7.708 -11.776 1.00 82.62 91 ARG A O 1
ATOM 728 N N . THR A 1 92 ? -3.558 9.038 -12.271 1.00 85.25 92 THR A N 1
ATOM 729 C CA . THR A 1 92 ? -3.122 9.223 -10.885 1.00 85.25 92 THR A CA 1
ATOM 730 C C . THR A 1 92 ? -3.077 10.688 -10.494 1.00 85.25 92 THR A C 1
ATOM 732 O O . THR A 1 92 ? -2.996 11.585 -11.331 1.00 85.25 92 THR A O 1
ATOM 735 N N . VAL A 1 93 ? -3.173 10.940 -9.187 1.00 84.12 93 VAL A N 1
ATOM 736 C CA . VAL A 1 93 ? -3.235 12.284 -8.597 1.00 84.12 93 VAL A CA 1
ATOM 737 C C . VAL A 1 93 ? -2.374 12.369 -7.334 1.00 84.12 93 VAL A C 1
ATOM 739 O O . VAL A 1 93 ? -2.002 11.351 -6.745 1.00 84.12 93 VAL A O 1
ATOM 742 N N . GLY A 1 94 ? -2.058 13.594 -6.907 1.00 87.00 94 GLY A N 1
ATOM 743 C CA . GLY A 1 94 ? -1.311 13.866 -5.675 1.00 87.00 94 GLY A CA 1
ATOM 744 C C . GLY A 1 94 ? 0.144 13.383 -5.712 1.00 87.00 94 GLY A C 1
ATOM 745 O O . GLY A 1 94 ? 0.772 13.352 -6.768 1.00 87.00 94 GLY A O 1
ATOM 746 N N . ALA A 1 95 ? 0.681 12.996 -4.550 1.00 87.62 95 ALA A N 1
ATOM 747 C CA . ALA A 1 95 ? 2.067 12.532 -4.412 1.00 87.62 95 ALA A CA 1
ATOM 748 C C . ALA A 1 95 ? 2.383 11.320 -5.305 1.00 87.62 95 ALA A C 1
ATOM 750 O O . ALA A 1 95 ? 3.479 11.225 -5.850 1.00 87.62 95 ALA A O 1
ATOM 751 N N . HIS A 1 96 ? 1.404 10.436 -5.521 1.00 89.50 96 HIS A N 1
ATOM 752 C CA . HIS A 1 96 ? 1.563 9.289 -6.408 1.00 89.50 96 HIS A CA 1
ATOM 753 C C . HIS A 1 96 ? 1.841 9.700 -7.856 1.00 89.50 96 HIS A C 1
ATOM 755 O O . HIS A 1 96 ? 2.716 9.122 -8.494 1.00 89.50 96 HIS A O 1
ATOM 761 N N . LYS A 1 97 ? 1.147 10.734 -8.354 1.00 90.62 97 LYS A N 1
ATOM 762 C CA . LYS A 1 97 ? 1.363 11.268 -9.705 1.00 90.62 97 LYS A CA 1
ATOM 763 C C . LYS A 1 97 ? 2.791 11.781 -9.874 1.00 90.62 97 LYS A C 1
ATOM 765 O O . LYS A 1 97 ? 3.423 11.495 -10.884 1.00 90.62 97 LYS A O 1
ATOM 770 N N . TRP A 1 98 ? 3.306 12.490 -8.869 1.00 91.62 98 TRP A N 1
ATOM 771 C CA . TRP A 1 98 ? 4.690 12.965 -8.861 1.00 91.62 98 TRP A CA 1
ATOM 772 C C . TRP A 1 98 ? 5.693 11.814 -8.852 1.00 91.62 98 TRP A C 1
ATOM 774 O O . TRP A 1 98 ? 6.599 11.811 -9.678 1.00 91.62 98 TRP A O 1
ATOM 784 N N . SER A 1 99 ? 5.513 10.809 -7.987 1.00 91.38 99 SER A N 1
ATOM 785 C CA . SER A 1 99 ? 6.387 9.629 -7.969 1.00 91.38 99 SER A CA 1
ATOM 786 C C . SER A 1 99 ? 6.388 8.913 -9.318 1.00 91.38 99 SER A C 1
ATOM 788 O O . SER A 1 99 ? 7.444 8.690 -9.898 1.00 91.38 99 SER A O 1
ATOM 790 N N . VAL A 1 100 ? 5.205 8.600 -9.847 1.00 93.06 100 VAL A N 1
ATOM 791 C CA . VAL A 1 100 ? 5.043 7.920 -11.135 1.00 93.06 100 VAL A CA 1
ATOM 792 C C . VAL A 1 100 ? 5.637 8.746 -12.282 1.00 93.06 100 VAL A C 1
ATOM 794 O O . VAL A 1 100 ? 6.299 8.188 -13.152 1.00 93.06 100 VAL A O 1
ATOM 797 N N . GLY A 1 101 ? 5.466 10.069 -12.265 1.00 91.56 101 GLY A N 1
ATOM 798 C CA . GLY A 1 101 ? 6.048 10.973 -13.257 1.00 91.56 101 GLY A CA 1
ATOM 799 C C . GLY A 1 101 ? 7.575 11.010 -13.212 1.00 91.56 101 GLY A C 1
ATOM 800 O O . GLY A 1 101 ? 8.214 10.840 -14.246 1.00 91.56 101 GLY A O 1
ATOM 801 N N . ILE A 1 102 ? 8.165 11.176 -12.023 1.00 94.31 102 ILE A N 1
ATOM 802 C CA . ILE A 1 102 ? 9.624 11.242 -11.841 1.00 94.31 102 ILE A CA 1
ATOM 803 C C . ILE A 1 102 ? 10.273 9.909 -12.221 1.00 94.31 102 ILE A C 1
ATOM 805 O O . ILE A 1 102 ? 11.201 9.892 -13.025 1.00 94.31 102 ILE A O 1
ATOM 809 N N . PHE A 1 103 ? 9.772 8.785 -11.697 1.00 93.75 103 PHE A N 1
ATOM 810 C CA . PHE A 1 103 ? 10.323 7.470 -12.033 1.00 93.75 103 PHE A CA 1
ATOM 811 C C . PHE A 1 103 ? 10.088 7.110 -13.500 1.00 93.75 103 PHE A C 1
ATOM 813 O O . PHE A 1 103 ? 10.986 6.564 -14.132 1.00 93.75 103 PHE A O 1
ATOM 820 N N . GLY A 1 104 ? 8.928 7.458 -14.065 1.00 92.62 104 GLY A N 1
ATOM 821 C CA . GLY A 1 104 ? 8.661 7.292 -15.493 1.00 92.62 104 GLY A CA 1
ATOM 822 C C . GLY A 1 104 ? 9.655 8.068 -16.358 1.00 92.62 104 GLY A C 1
ATOM 823 O O . GLY A 1 104 ? 10.233 7.495 -17.277 1.00 92.62 104 GLY A O 1
ATOM 824 N N . ALA A 1 105 ? 9.914 9.337 -16.033 1.00 93.69 105 ALA A N 1
ATOM 825 C CA . ALA A 1 105 ? 10.871 10.170 -16.756 1.00 93.69 105 ALA A CA 1
ATOM 826 C C . ALA A 1 105 ? 12.312 9.653 -16.623 1.00 93.69 105 ALA A C 1
ATOM 828 O O . ALA A 1 105 ? 12.992 9.500 -17.634 1.00 93.69 105 ALA A O 1
ATOM 829 N N . LEU A 1 106 ? 12.764 9.331 -15.406 1.00 95.00 106 LEU A N 1
ATOM 830 C CA . LEU A 1 106 ? 14.121 8.828 -15.161 1.00 95.00 106 LEU A CA 1
ATOM 831 C C . LEU A 1 106 ? 14.369 7.478 -15.840 1.00 95.00 106 LEU A C 1
ATOM 833 O O . LEU A 1 106 ? 15.398 7.311 -16.491 1.00 95.00 106 LEU A O 1
ATOM 837 N N . LEU A 1 107 ? 13.429 6.532 -15.732 1.00 93.88 107 LEU A N 1
ATOM 838 C CA . LEU A 1 107 ? 13.561 5.226 -16.381 1.00 93.88 107 LEU A CA 1
ATOM 839 C C . LEU A 1 107 ? 13.508 5.348 -17.907 1.00 93.88 107 LEU A C 1
ATOM 841 O O . LEU A 1 107 ? 14.268 4.671 -18.588 1.00 93.88 107 LEU A O 1
ATOM 845 N N . THR A 1 108 ? 12.676 6.242 -18.450 1.00 93.44 108 THR A N 1
ATOM 846 C CA . THR A 1 108 ? 12.631 6.488 -19.902 1.00 93.44 108 THR A CA 1
ATOM 847 C C . THR A 1 108 ? 13.915 7.152 -20.393 1.00 93.44 108 THR A C 1
ATOM 849 O O . THR A 1 108 ? 14.456 6.752 -21.416 1.00 93.44 108 THR A O 1
ATOM 852 N N . ALA A 1 109 ? 14.454 8.129 -19.659 1.00 93.44 109 ALA A N 1
ATOM 853 C CA . ALA A 1 109 ? 15.729 8.758 -19.999 1.00 93.44 109 ALA A CA 1
ATOM 854 C C . ALA A 1 109 ? 16.881 7.743 -19.956 1.00 93.44 109 ALA A C 1
ATOM 856 O O . ALA A 1 109 ? 17.703 7.701 -20.873 1.00 93.44 109 ALA A O 1
ATOM 857 N N . PHE A 1 110 ? 16.909 6.887 -18.930 1.00 92.12 110 PHE A N 1
ATOM 858 C CA . PHE A 1 110 ? 17.855 5.777 -18.837 1.00 92.12 110 PHE A CA 1
ATOM 859 C C . PHE A 1 110 ? 17.708 4.840 -20.042 1.00 92.12 110 PHE A C 1
ATOM 861 O O . PHE A 1 110 ? 18.694 4.559 -20.721 1.00 92.12 110 PHE A O 1
ATOM 868 N N . SER A 1 111 ? 16.478 4.421 -20.339 1.00 91.88 111 SER A N 1
ATOM 869 C CA . SER A 1 111 ? 16.132 3.525 -21.439 1.00 91.88 111 SER A CA 1
ATOM 870 C C . SER A 1 111 ? 16.588 4.056 -22.797 1.00 91.88 111 SER A C 1
ATOM 872 O O . SER A 1 111 ? 17.332 3.379 -23.504 1.00 91.88 111 SER A O 1
ATOM 874 N N . VAL A 1 112 ? 16.215 5.295 -23.130 1.00 92.12 112 VAL A N 1
ATOM 875 C CA . VAL A 1 112 ? 16.579 5.946 -24.393 1.00 92.12 112 VAL A CA 1
ATOM 876 C C . VAL A 1 112 ? 18.091 6.094 -24.507 1.00 92.12 112 VAL A C 1
ATOM 878 O O . VAL A 1 112 ? 18.643 5.823 -25.570 1.00 92.12 112 VAL A O 1
ATOM 881 N N . THR A 1 113 ? 18.779 6.477 -23.427 1.00 89.69 113 THR A N 1
ATOM 882 C CA . THR A 1 113 ? 20.244 6.630 -23.431 1.00 89.69 113 THR A CA 1
ATOM 883 C C . THR A 1 113 ? 20.932 5.308 -23.774 1.00 89.69 113 THR A C 1
ATOM 885 O O . THR A 1 113 ? 21.797 5.274 -24.645 1.00 89.69 113 THR A O 1
ATOM 888 N N . HIS A 1 114 ? 20.514 4.203 -23.155 1.00 88.44 114 HIS A N 1
ATOM 889 C CA . HIS A 1 114 ? 21.113 2.888 -23.396 1.00 88.44 114 HIS A CA 1
ATOM 890 C C . HIS A 1 114 ? 20.715 2.308 -24.754 1.00 88.44 114 HIS A C 1
ATOM 892 O O . HIS A 1 114 ? 21.565 1.744 -25.442 1.00 88.44 114 HIS A O 1
ATOM 898 N N . ALA A 1 115 ? 19.474 2.520 -25.197 1.00 88.00 115 ALA A N 1
ATOM 899 C CA . ALA A 1 115 ? 19.029 2.092 -26.515 1.00 88.00 115 ALA A CA 1
ATOM 900 C C . ALA A 1 115 ? 19.800 2.836 -27.612 1.00 88.00 115 ALA A C 1
ATOM 902 O O . ALA A 1 115 ? 20.229 2.225 -28.585 1.00 88.00 115 ALA A O 1
ATOM 903 N N . THR A 1 116 ? 20.056 4.131 -27.406 1.00 87.12 116 THR A N 1
ATOM 904 C CA . THR A 1 116 ? 20.861 4.973 -28.300 1.00 87.12 116 THR A CA 1
ATOM 905 C C . THR A 1 116 ? 22.318 4.511 -28.338 1.00 87.12 116 THR A C 1
ATOM 907 O O . THR A 1 116 ? 22.873 4.344 -29.421 1.00 87.12 116 THR A O 1
ATOM 910 N N . ILE A 1 117 ? 22.931 4.226 -27.181 1.00 84.50 117 ILE A N 1
ATOM 911 C CA . ILE A 1 117 ? 24.289 3.658 -27.111 1.00 84.50 117 ILE A CA 1
ATOM 912 C C . ILE A 1 117 ? 24.345 2.307 -27.837 1.00 84.50 117 ILE A C 1
ATOM 914 O O . ILE A 1 117 ? 25.258 2.070 -28.620 1.00 84.50 117 ILE A O 1
ATOM 918 N N . SER A 1 118 ? 23.360 1.433 -27.619 1.00 84.56 118 SER A N 1
ATOM 919 C CA . SER A 1 118 ? 23.271 0.121 -28.272 1.00 84.56 118 SER A CA 1
ATOM 920 C C . SER A 1 118 ? 23.101 0.243 -29.787 1.00 84.56 118 SER A C 1
ATOM 922 O O . SER A 1 118 ? 23.741 -0.495 -30.530 1.00 84.56 118 SER A O 1
ATOM 924 N N . PHE A 1 119 ? 22.285 1.197 -30.247 1.00 81.56 119 PHE A N 1
ATOM 925 C CA . PHE A 1 119 ? 22.039 1.469 -31.662 1.00 81.56 119 PHE A CA 1
ATOM 926 C C . PHE A 1 119 ? 23.273 2.036 -32.378 1.00 81.56 119 PHE A C 1
ATOM 928 O O . PHE A 1 119 ? 23.606 1.581 -33.464 1.00 81.56 119 PHE A O 1
ATOM 935 N N . PHE A 1 120 ? 24.000 2.979 -31.774 1.00 77.38 120 PHE A N 1
ATOM 936 C CA . PHE A 1 120 ? 25.220 3.519 -32.390 1.00 77.38 120 PHE A CA 1
ATOM 937 C C . PHE A 1 120 ? 26.424 2.574 -32.280 1.00 77.38 120 PHE A C 1
ATOM 939 O O . PHE A 1 120 ? 27.271 2.563 -33.169 1.00 77.38 120 PHE A O 1
ATOM 946 N N . ASN A 1 121 ? 26.475 1.715 -31.258 1.00 70.06 121 ASN A N 1
ATOM 947 C CA . ASN A 1 121 ? 27.450 0.619 -31.185 1.00 70.06 121 ASN A CA 1
ATOM 948 C C . ASN A 1 121 ? 27.142 -0.530 -32.167 1.00 70.06 121 ASN A C 1
ATOM 950 O O . ASN A 1 121 ? 27.908 -1.490 -32.251 1.00 70.06 121 ASN A O 1
ATOM 954 N N . LEU A 1 122 ? 26.017 -0.462 -32.883 1.00 53.72 122 LEU A N 1
ATOM 955 C CA . LEU A 1 122 ? 25.532 -1.498 -33.791 1.00 53.72 122 LEU A CA 1
ATOM 956 C C . LEU A 1 122 ? 26.184 -1.419 -35.179 1.00 53.72 122 LEU A C 1
ATOM 958 O O . LEU A 1 122 ? 26.234 -2.445 -35.853 1.00 53.72 122 LEU A O 1
ATOM 962 N N . ASP A 1 123 ? 26.720 -0.258 -35.574 1.00 48.69 123 ASP A N 1
ATOM 963 C CA . ASP A 1 123 ? 27.130 -0.040 -36.966 1.00 48.69 123 ASP A CA 1
ATOM 964 C C . ASP A 1 123 ? 28.622 -0.200 -37.271 1.00 48.69 123 ASP A C 1
ATOM 966 O O . ASP A 1 123 ? 28.929 -0.618 -38.381 1.00 48.69 123 ASP A O 1
ATOM 970 N N . GLN A 1 124 ? 29.575 0.064 -36.372 1.00 48.97 124 GLN A N 1
ATOM 971 C CA . GLN A 1 124 ? 31.009 -0.094 -36.688 1.00 48.97 124 GLN A CA 1
ATOM 972 C C . GLN A 1 124 ? 31.884 0.287 -35.491 1.00 48.97 124 GLN A C 1
ATOM 974 O O . GLN A 1 124 ? 31.634 1.327 -34.905 1.00 48.97 124 GLN A O 1
ATOM 979 N N . HIS A 1 125 ? 32.920 -0.508 -35.180 1.00 47.34 125 HIS A N 1
ATOM 980 C CA . HIS A 1 125 ? 34.356 -0.146 -35.076 1.00 47.34 125 HIS A CA 1
ATOM 981 C C . HIS A 1 125 ? 34.812 1.185 -34.428 1.00 47.34 125 HIS A C 1
ATOM 983 O O . HIS A 1 125 ? 36.002 1.492 -34.444 1.00 47.34 125 HIS A O 1
ATOM 989 N N . ALA A 1 126 ? 33.936 1.977 -33.831 1.00 46.47 126 ALA A N 1
ATOM 990 C CA . ALA A 1 126 ? 34.287 3.169 -33.098 1.00 46.47 126 ALA A CA 1
ATOM 991 C C . ALA A 1 126 ? 34.550 2.737 -31.665 1.00 46.47 126 ALA A C 1
ATOM 993 O O . ALA A 1 126 ? 33.670 2.205 -30.992 1.00 46.47 126 ALA A O 1
ATOM 994 N N . ALA A 1 127 ? 35.784 2.949 -31.219 1.00 51.12 127 ALA A N 1
ATOM 995 C CA . ALA A 1 127 ? 36.149 2.924 -29.820 1.00 51.12 127 ALA A CA 1
ATOM 996 C C . ALA A 1 127 ? 35.100 3.713 -29.026 1.00 51.12 127 ALA A C 1
ATOM 998 O O . ALA A 1 127 ? 35.144 4.945 -28.986 1.00 51.12 127 ALA A O 1
ATOM 999 N N . ALA A 1 128 ? 34.140 3.014 -28.411 1.00 55.00 128 ALA A N 1
ATOM 1000 C CA . ALA A 1 128 ? 33.355 3.598 -27.346 1.00 55.00 128 ALA A CA 1
ATOM 1001 C C . ALA A 1 128 ? 34.395 4.170 -26.387 1.00 55.00 128 ALA A C 1
ATOM 1003 O O . ALA A 1 128 ? 35.305 3.453 -25.953 1.00 55.00 128 ALA A O 1
ATOM 1004 N N . SER A 1 129 ? 34.352 5.488 -26.178 1.00 65.50 129 SER A N 1
ATOM 1005 C CA . SER A 1 129 ? 35.331 6.150 -25.327 1.00 65.50 129 SER A CA 1
ATOM 1006 C C . SER A 1 129 ? 35.389 5.379 -24.011 1.00 65.50 129 SER A C 1
ATOM 1008 O O . SER A 1 129 ? 34.358 4.896 -23.541 1.00 65.50 129 SER A O 1
ATOM 1010 N N . HIS A 1 130 ? 36.580 5.213 -23.428 1.00 71.25 130 HIS A N 1
ATOM 1011 C CA . HIS A 1 130 ? 36.770 4.427 -22.201 1.00 71.25 130 HIS A CA 1
ATOM 1012 C C . HIS A 1 130 ? 35.675 4.720 -21.151 1.00 71.25 130 HIS A C 1
ATOM 1014 O O . HIS A 1 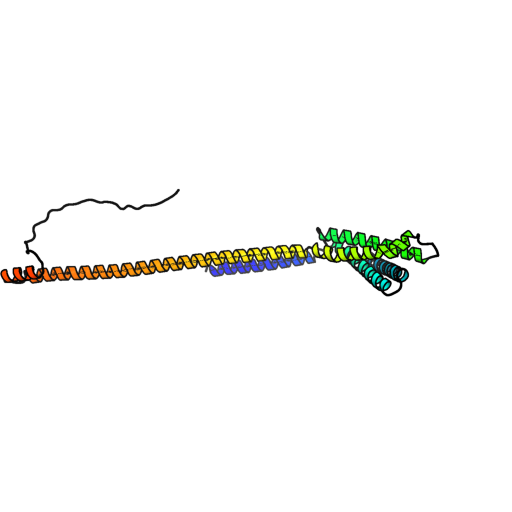130 ? 35.206 3.818 -20.456 1.00 71.25 130 HIS A O 1
ATOM 1020 N N . PHE A 1 131 ? 35.212 5.968 -21.083 1.00 77.06 131 PHE A N 1
ATOM 1021 C CA . PHE A 1 131 ? 34.118 6.413 -20.227 1.00 77.06 131 PHE A CA 1
ATOM 1022 C C . PHE A 1 131 ? 32.762 5.739 -20.493 1.00 77.06 131 PHE A C 1
ATOM 1024 O O . PHE A 1 131 ? 32.083 5.394 -19.531 1.00 77.06 131 PHE A O 1
ATOM 1031 N N . ILE A 1 132 ? 32.362 5.517 -21.749 1.00 75.94 132 ILE A N 1
ATOM 1032 C CA . ILE A 1 132 ? 31.091 4.854 -22.096 1.00 75.94 132 ILE A CA 1
ATOM 1033 C C . ILE A 1 132 ? 31.137 3.379 -21.694 1.00 75.94 132 ILE A C 1
ATOM 1035 O O . ILE A 1 132 ? 30.182 2.877 -21.100 1.00 75.94 132 ILE A O 1
ATOM 1039 N N . THR A 1 133 ? 32.257 2.702 -21.950 1.00 75.62 133 THR A N 1
ATOM 1040 C CA . THR A 1 133 ? 32.453 1.304 -21.542 1.00 75.62 133 THR A CA 1
ATOM 1041 C C . THR A 1 133 ? 32.472 1.179 -20.021 1.00 75.62 133 THR A C 1
ATOM 1043 O O . THR A 1 133 ? 31.741 0.367 -19.464 1.00 75.62 133 THR A O 1
ATOM 1046 N N . LEU A 1 134 ? 33.209 2.056 -19.326 1.00 81.81 134 LEU A N 1
ATOM 1047 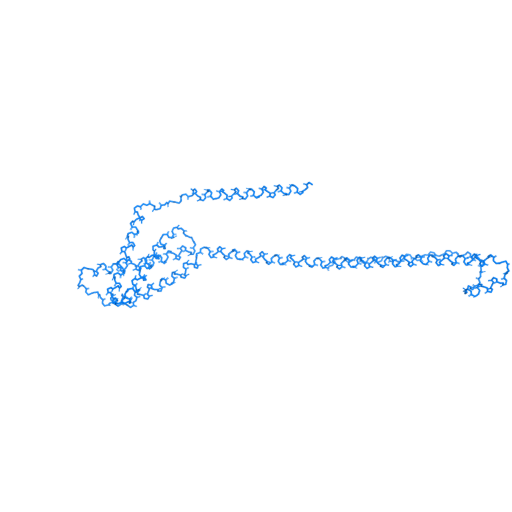C CA . LEU A 1 134 ? 33.238 2.101 -17.861 1.00 81.81 134 LEU A CA 1
ATOM 1048 C C . LEU A 1 134 ? 31.841 2.349 -17.276 1.00 81.81 134 LEU A C 1
ATOM 1050 O O . LEU A 1 134 ? 31.445 1.693 -16.311 1.00 81.81 134 LEU A O 1
ATOM 1054 N N . TYR A 1 135 ? 31.084 3.275 -17.867 1.00 85.62 135 TYR A N 1
ATOM 1055 C CA . TYR A 1 135 ? 29.713 3.559 -17.467 1.00 85.62 135 TYR A CA 1
ATOM 1056 C C . TYR A 1 135 ? 28.815 2.329 -17.633 1.00 85.62 135 TYR A C 1
ATOM 1058 O O . TYR A 1 135 ? 28.183 1.908 -16.662 1.00 85.62 135 TYR A O 1
ATOM 1066 N N . CYS A 1 136 ? 28.793 1.718 -18.820 1.00 80.94 136 CYS A N 1
ATOM 1067 C CA . CYS A 1 136 ? 27.930 0.572 -19.106 1.00 80.94 136 CYS A CA 1
ATOM 1068 C C . CYS A 1 136 ? 28.315 -0.664 -18.282 1.00 80.94 136 CYS A C 1
ATOM 1070 O O . CYS A 1 136 ? 27.443 -1.401 -17.825 1.00 80.94 136 CYS A O 1
ATOM 1072 N N . GLU A 1 137 ? 29.610 -0.878 -18.043 1.00 78.94 137 GLU A N 1
ATOM 1073 C CA . GLU A 1 137 ? 30.080 -2.002 -17.245 1.00 78.94 137 GLU A CA 1
ATOM 1074 C C . GLU A 1 137 ? 29.822 -1.801 -15.755 1.00 78.94 137 GLU A C 1
ATOM 1076 O O . GLU A 1 137 ? 29.348 -2.727 -15.101 1.00 78.94 137 GLU A O 1
ATOM 1081 N N . LYS A 1 138 ? 30.162 -0.640 -15.181 1.00 83.50 138 LYS A N 1
ATOM 1082 C CA . LYS A 1 138 ? 30.252 -0.474 -13.719 1.00 83.50 138 LYS A CA 1
ATOM 1083 C C . LYS A 1 138 ? 29.135 0.367 -13.109 1.00 83.50 138 LYS A C 1
ATOM 1085 O O . LYS A 1 138 ? 28.807 0.144 -11.949 1.00 83.50 138 LYS A O 1
ATOM 1090 N N . ILE A 1 139 ? 28.553 1.308 -13.852 1.00 86.81 139 ILE A N 1
ATOM 1091 C CA . ILE A 1 139 ? 27.634 2.322 -13.304 1.00 86.81 139 ILE A CA 1
ATOM 1092 C C . ILE A 1 139 ? 26.180 2.043 -13.698 1.00 86.81 139 ILE A C 1
ATOM 1094 O O . ILE A 1 139 ? 25.282 2.175 -12.866 1.00 86.81 139 ILE A O 1
ATOM 1098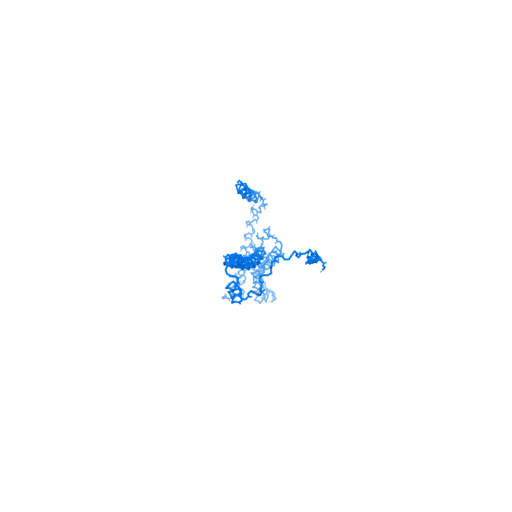 N N . ALA A 1 140 ? 25.939 1.615 -14.938 1.00 86.12 140 ALA A N 1
ATOM 1099 C CA . ALA A 1 140 ? 24.603 1.432 -15.495 1.00 86.12 140 ALA A CA 1
ATOM 1100 C C . ALA A 1 140 ? 23.747 0.446 -14.688 1.00 86.12 140 ALA A C 1
ATOM 1102 O O . ALA A 1 140 ? 22.600 0.751 -14.362 1.00 86.12 140 ALA A O 1
ATOM 1103 N N . PHE A 1 141 ? 24.305 -0.710 -14.311 1.00 86.19 141 PHE A N 1
ATOM 1104 C CA . PHE A 1 141 ? 23.558 -1.711 -13.550 1.00 86.19 141 PHE A CA 1
ATOM 1105 C C . PHE A 1 141 ? 23.209 -1.258 -12.121 1.00 86.19 141 PHE A C 1
ATOM 1107 O O . PHE A 1 141 ? 22.024 -1.296 -11.788 1.00 86.19 141 PHE A O 1
ATOM 1114 N N . PRO A 1 142 ? 24.152 -0.779 -11.279 1.00 90.31 142 PRO A N 1
ATOM 1115 C CA . PRO A 1 142 ? 23.800 -0.239 -9.966 1.00 90.31 142 PRO A CA 1
ATOM 1116 C C . PRO A 1 142 ? 22.778 0.895 -10.038 1.00 90.31 142 PRO A C 1
ATOM 1118 O O . PRO A 1 142 ? 21.875 0.953 -9.203 1.00 90.31 142 PRO A O 1
ATOM 1121 N N . LEU A 1 143 ? 22.882 1.767 -11.046 1.00 91.19 143 LEU A N 1
ATOM 1122 C CA . LEU A 1 143 ? 21.935 2.857 -11.260 1.00 91.19 143 LEU A CA 1
ATOM 1123 C C . LEU A 1 143 ? 20.530 2.327 -11.580 1.00 91.19 143 LEU A C 1
ATOM 1125 O O . LEU A 1 143 ? 19.571 2.711 -10.912 1.00 91.19 143 LEU A O 1
ATOM 1129 N N . LEU A 1 144 ? 20.412 1.413 -12.548 1.00 90.88 144 LEU A N 1
ATOM 1130 C CA . LEU A 1 144 ? 19.147 0.779 -12.924 1.00 90.88 144 LEU A CA 1
ATOM 1131 C C . LEU A 1 144 ? 18.520 0.026 -11.749 1.00 90.88 144 LEU A C 1
ATOM 1133 O O . LEU A 1 144 ? 17.337 0.197 -11.460 1.00 90.88 144 LEU A O 1
ATOM 1137 N N . PHE A 1 145 ? 19.318 -0.787 -11.057 1.00 90.88 145 PHE A N 1
ATOM 1138 C CA . PHE A 1 145 ? 18.868 -1.569 -9.913 1.00 90.88 145 PHE A CA 1
ATOM 1139 C C . PHE A 1 145 ? 18.370 -0.665 -8.781 1.00 90.88 145 PHE A C 1
ATOM 1141 O O . PHE A 1 145 ? 17.280 -0.880 -8.256 1.00 90.88 145 PHE A O 1
ATOM 1148 N N . SER A 1 146 ? 19.123 0.386 -8.445 1.00 91.00 146 SER A N 1
ATOM 1149 C CA . SER A 1 146 ? 18.735 1.342 -7.401 1.00 91.00 146 SER A CA 1
ATOM 1150 C C . SER A 1 146 ? 17.463 2.097 -7.777 1.00 91.00 146 SER A C 1
ATOM 1152 O O . SER A 1 146 ? 16.587 2.288 -6.935 1.00 91.00 146 SER A O 1
ATOM 1154 N N . LEU A 1 147 ? 17.331 2.490 -9.047 1.00 92.06 147 LEU A N 1
ATOM 1155 C CA . LEU A 1 147 ? 16.153 3.184 -9.556 1.00 92.06 147 LEU A CA 1
ATOM 1156 C C . LEU A 1 147 ? 14.909 2.286 -9.515 1.00 92.06 147 LEU A C 1
ATOM 1158 O O . LEU A 1 147 ? 13.848 2.736 -9.087 1.00 92.06 147 LEU A O 1
ATOM 1162 N N . LEU A 1 148 ? 15.046 1.011 -9.890 1.00 92.00 148 LEU A N 1
ATOM 1163 C CA . LEU A 1 148 ? 13.980 0.011 -9.804 1.00 92.00 148 LEU A CA 1
ATOM 1164 C C . LEU A 1 148 ? 13.590 -0.309 -8.361 1.00 92.00 148 LEU A C 1
ATOM 1166 O O . LEU A 1 148 ? 12.402 -0.367 -8.051 1.00 92.00 148 LEU A O 1
ATOM 1170 N N . LEU A 1 149 ? 14.567 -0.473 -7.468 1.00 93.31 149 LEU A N 1
ATOM 1171 C CA . LEU A 1 149 ? 14.320 -0.714 -6.049 1.00 93.31 149 LEU A CA 1
ATOM 1172 C C . LEU A 1 149 ? 13.591 0.476 -5.412 1.00 93.31 149 LEU A C 1
ATOM 1174 O O . LEU A 1 149 ? 12.576 0.301 -4.738 1.00 93.31 149 LEU A O 1
ATOM 1178 N N . ALA A 1 150 ? 14.066 1.695 -5.673 1.00 92.31 150 ALA A N 1
ATOM 1179 C CA . ALA A 1 150 ? 13.417 2.912 -5.208 1.00 92.31 150 ALA A CA 1
ATOM 1180 C C . ALA A 1 150 ? 11.996 3.041 -5.779 1.00 92.31 150 ALA A C 1
ATOM 1182 O O . ALA A 1 150 ? 11.071 3.346 -5.029 1.00 92.31 150 ALA A O 1
ATOM 1183 N N . ALA A 1 151 ? 11.786 2.743 -7.065 1.00 90.94 151 ALA A N 1
ATOM 1184 C CA . ALA A 1 151 ? 10.459 2.744 -7.677 1.00 90.94 151 ALA A CA 1
ATOM 1185 C C . ALA A 1 151 ? 9.522 1.720 -7.011 1.00 90.94 151 ALA A C 1
ATOM 1187 O O . ALA A 1 151 ? 8.394 2.065 -6.652 1.00 90.94 151 ALA A O 1
ATOM 1188 N N . ALA A 1 152 ? 9.998 0.493 -6.780 1.00 91.69 152 ALA A N 1
ATOM 1189 C CA . ALA A 1 152 ? 9.236 -0.588 -6.156 1.00 91.69 152 ALA A CA 1
ATOM 1190 C C . ALA A 1 152 ? 8.806 -0.272 -4.714 1.00 91.69 152 ALA A C 1
ATOM 1192 O O . ALA A 1 152 ? 7.776 -0.766 -4.260 1.00 91.69 152 ALA A O 1
ATOM 1193 N N . VAL A 1 153 ? 9.555 0.572 -4.000 1.00 91.19 153 VAL A N 1
ATOM 1194 C CA . VAL A 1 153 ? 9.214 1.005 -2.638 1.00 91.19 153 VAL A CA 1
ATOM 1195 C C . VAL A 1 153 ? 8.366 2.279 -2.649 1.00 91.19 153 VAL A C 1
ATOM 1197 O O . VAL A 1 153 ? 7.308 2.332 -2.024 1.00 91.19 153 VAL A O 1
ATOM 1200 N N . VAL A 1 154 ? 8.792 3.315 -3.373 1.00 90.56 154 VAL A N 1
ATOM 1201 C CA . VAL A 1 154 ? 8.173 4.647 -3.315 1.00 90.56 154 VAL A CA 1
ATOM 1202 C C . VAL A 1 154 ? 6.804 4.668 -3.994 1.00 90.56 154 VAL A C 1
ATOM 1204 O O . VAL A 1 154 ? 5.863 5.225 -3.430 1.00 90.56 154 VAL A O 1
ATOM 1207 N N . ILE A 1 155 ? 6.652 4.048 -5.171 1.00 89.62 155 ILE A N 1
ATOM 1208 C CA . ILE A 1 155 ? 5.395 4.095 -5.939 1.00 89.62 155 ILE A CA 1
ATOM 1209 C C . ILE A 1 155 ? 4.227 3.472 -5.145 1.00 89.62 155 ILE A C 1
ATOM 1211 O O . ILE A 1 155 ? 3.173 4.113 -5.055 1.00 89.62 155 ILE A O 1
ATOM 1215 N N . PRO A 1 156 ? 4.363 2.287 -4.510 1.00 86.38 156 PRO A N 1
ATOM 1216 C CA . PRO A 1 156 ? 3.291 1.730 -3.683 1.00 86.38 156 PRO A CA 1
ATOM 1217 C C . PRO A 1 156 ? 3.014 2.521 -2.403 1.00 86.38 156 PRO A C 1
ATOM 1219 O O . PRO A 1 156 ? 1.861 2.587 -1.970 1.00 86.38 156 PRO A O 1
ATOM 1222 N N . LEU A 1 157 ? 4.040 3.121 -1.789 1.00 87.06 157 LEU A N 1
ATOM 1223 C CA . LEU A 1 157 ? 3.881 3.923 -0.571 1.00 87.06 157 LEU A CA 1
ATOM 1224 C C . LEU A 1 157 ? 3.107 5.216 -0.826 1.00 87.06 157 LEU A C 1
ATOM 1226 O O . LEU A 1 157 ? 2.284 5.610 0.000 1.00 87.06 157 LEU A O 1
ATOM 1230 N N . THR A 1 158 ? 3.319 5.853 -1.978 1.00 87.31 158 THR A N 1
ATOM 1231 C CA . THR A 1 158 ? 2.613 7.089 -2.334 1.00 87.31 158 THR A CA 1
ATOM 1232 C C . THR A 1 158 ? 1.228 6.847 -2.925 1.00 87.31 158 THR A C 1
ATOM 1234 O O . THR A 1 158 ? 0.461 7.798 -3.079 1.00 87.31 158 THR A O 1
ATOM 1237 N N . HIS A 1 159 ? 0.865 5.594 -3.217 1.00 86.50 159 HIS A N 1
ATOM 1238 C CA . HIS A 1 159 ? -0.418 5.244 -3.815 1.00 86.50 159 HIS A CA 1
ATOM 1239 C C . HIS A 1 159 ? -1.603 5.642 -2.913 1.00 86.50 159 HIS A C 1
ATOM 1241 O O . HIS A 1 159 ? -1.655 5.324 -1.722 1.00 86.50 159 HIS A O 1
ATOM 1247 N N . TRP A 1 160 ? -2.626 6.274 -3.501 1.00 76.62 160 TRP A N 1
ATOM 1248 C CA . TRP A 1 160 ? -3.802 6.809 -2.792 1.00 76.62 160 TRP A CA 1
ATOM 1249 C C . TRP A 1 160 ? -4.517 5.771 -1.910 1.00 76.62 160 TRP A C 1
ATOM 1251 O O . TRP A 1 160 ? -5.054 6.111 -0.855 1.00 76.62 160 TRP A O 1
ATOM 1261 N N . ARG A 1 161 ? -4.475 4.490 -2.303 1.00 79.62 161 ARG A N 1
ATOM 1262 C CA . ARG A 1 161 ? -5.016 3.361 -1.526 1.00 79.62 161 ARG A CA 1
ATOM 1263 C C . ARG A 1 161 ? -4.466 3.326 -0.098 1.00 79.62 161 ARG A C 1
ATOM 1265 O O . ARG A 1 161 ? -5.228 3.028 0.811 1.00 79.62 161 ARG A O 1
ATOM 1272 N N . LYS A 1 162 ? -3.190 3.655 0.128 1.00 81.38 162 LYS A N 1
ATOM 1273 C CA . LYS A 1 162 ? -2.608 3.701 1.480 1.00 81.38 162 LYS A CA 1
ATOM 1274 C C . LYS A 1 162 ? -3.213 4.827 2.314 1.00 81.38 162 LYS A C 1
ATOM 1276 O O . LYS A 1 162 ? -3.565 4.587 3.461 1.00 81.38 162 LYS A O 1
ATOM 1281 N N . LYS A 1 163 ? -3.434 6.007 1.725 1.00 78.69 163 LYS A N 1
ATOM 1282 C CA . LYS A 1 163 ? -4.128 7.120 2.394 1.00 78.69 163 LYS A CA 1
ATOM 1283 C C . LYS A 1 163 ? -5.574 6.753 2.746 1.00 78.69 163 LYS A C 1
ATOM 1285 O O . LYS A 1 163 ? -6.009 7.005 3.863 1.00 78.69 163 LYS A O 1
ATOM 1290 N N . ALA A 1 164 ? -6.295 6.109 1.827 1.00 79.50 164 ALA A N 1
ATOM 1291 C CA . ALA A 1 164 ? -7.657 5.635 2.077 1.00 79.50 164 ALA A CA 1
ATOM 1292 C C . ALA A 1 164 ? -7.704 4.549 3.166 1.00 79.50 164 ALA A C 1
ATOM 1294 O O . ALA A 1 164 ? -8.573 4.582 4.032 1.00 79.50 164 ALA A O 1
ATOM 1295 N N . LEU A 1 165 ? -6.758 3.605 3.150 1.00 81.38 165 LEU A N 1
ATOM 1296 C CA . LEU A 1 165 ? -6.635 2.574 4.181 1.00 81.38 165 LEU A CA 1
ATOM 1297 C C . LEU A 1 165 ? -6.285 3.175 5.545 1.00 81.38 165 LEU A C 1
ATOM 1299 O O . LEU A 1 165 ? -6.898 2.788 6.530 1.00 81.38 165 LEU A O 1
ATOM 1303 N N . ALA A 1 166 ? -5.368 4.142 5.603 1.00 84.88 166 ALA A N 1
ATOM 1304 C CA . ALA A 1 166 ? -5.014 4.836 6.839 1.00 84.88 166 ALA A CA 1
ATOM 1305 C C . ALA A 1 166 ? -6.205 5.617 7.415 1.00 84.88 166 ALA A C 1
ATOM 1307 O O . ALA A 1 166 ? -6.485 5.517 8.605 1.00 84.88 166 ALA A O 1
ATOM 1308 N N . ALA A 1 167 ? -6.955 6.333 6.570 1.00 84.38 167 ALA A N 1
ATOM 1309 C CA . ALA A 1 167 ? -8.167 7.034 6.991 1.00 84.38 167 ALA A CA 1
ATOM 1310 C C . ALA A 1 167 ? -9.245 6.066 7.509 1.00 84.38 167 ALA A C 1
ATOM 1312 O O . ALA A 1 167 ? -9.856 6.323 8.541 1.00 84.38 167 ALA A O 1
ATOM 1313 N N . ARG A 1 168 ? -9.444 4.924 6.833 1.00 82.25 168 ARG A N 1
ATOM 1314 C CA . ARG A 1 168 ? -10.367 3.873 7.292 1.00 82.25 168 ARG A CA 1
ATOM 1315 C C . ARG A 1 168 ? -9.926 3.256 8.614 1.00 82.25 168 ARG A C 1
ATOM 1317 O O . ARG A 1 168 ? -10.758 3.091 9.494 1.00 82.25 168 ARG A O 1
ATOM 1324 N N . ALA A 1 169 ? -8.642 2.936 8.757 1.00 88.75 169 ALA A N 1
ATOM 1325 C CA . ALA A 1 169 ? -8.095 2.392 9.994 1.00 88.75 169 ALA A CA 1
ATOM 1326 C C . ALA A 1 169 ? -8.313 3.365 11.161 1.00 88.75 169 ALA A C 1
ATOM 1328 O O . ALA A 1 169 ? -8.810 2.947 12.199 1.00 88.75 169 ALA A O 1
ATOM 1329 N N . LYS A 1 170 ? -8.051 4.663 10.948 1.00 93.06 170 LYS A N 1
ATOM 1330 C CA . LYS A 1 170 ? -8.296 5.711 11.945 1.00 93.06 170 LYS A CA 1
ATOM 1331 C C . LYS A 1 170 ? -9.774 5.802 12.352 1.00 93.06 170 LYS A C 1
ATOM 1333 O O . LYS A 1 170 ? -10.082 5.819 13.538 1.00 93.06 170 LYS A O 1
ATOM 1338 N N . ALA A 1 171 ? -10.686 5.800 11.381 1.00 88.31 171 ALA A N 1
ATOM 1339 C CA . ALA A 1 171 ? -12.120 5.839 11.666 1.00 88.31 171 ALA A CA 1
ATOM 1340 C C . ALA A 1 171 ? -12.590 4.598 12.447 1.00 88.31 171 ALA A C 1
ATOM 1342 O O . ALA A 1 171 ? -13.380 4.721 13.376 1.00 88.31 171 ALA A O 1
ATOM 1343 N N . ILE A 1 172 ? -12.083 3.406 12.111 1.00 89.69 172 ILE A N 1
ATOM 1344 C CA . ILE A 1 172 ? -12.395 2.173 12.852 1.00 89.69 172 ILE A CA 1
ATOM 1345 C C . ILE A 1 172 ? -11.892 2.277 14.293 1.00 89.69 172 ILE A C 1
ATOM 1347 O O . ILE A 1 172 ? -12.638 1.957 15.212 1.00 89.69 172 ILE A O 1
ATOM 1351 N N . THR A 1 173 ? -10.664 2.759 14.504 1.00 93.62 173 THR A N 1
ATOM 1352 C CA . THR A 1 173 ? -10.130 2.924 15.862 1.00 93.62 173 THR A CA 1
ATOM 1353 C C . THR A 1 173 ? -10.935 3.926 16.684 1.00 93.62 173 THR A C 1
ATOM 1355 O O . THR A 1 173 ? -11.225 3.645 17.839 1.00 93.62 173 THR A O 1
ATOM 1358 N N . GLU A 1 174 ? -11.353 5.051 16.098 1.00 93.50 174 GLU A N 1
ATOM 1359 C CA . GLU A 1 174 ? -12.197 6.038 16.788 1.00 93.50 174 GLU A CA 1
ATOM 1360 C C . GLU A 1 174 ? -13.564 5.445 17.161 1.00 93.50 174 GLU A C 1
ATOM 1362 O O . GLU A 1 174 ? -14.016 5.614 18.288 1.00 93.50 174 GLU A O 1
ATOM 1367 N N . ILE A 1 175 ? -14.187 4.676 16.261 1.00 88.38 175 ILE A N 1
ATOM 1368 C CA . ILE A 1 175 ? -15.458 3.990 16.536 1.00 88.38 175 ILE A CA 1
ATOM 1369 C C . ILE A 1 175 ? -15.315 2.994 17.692 1.00 88.38 175 ILE A C 1
ATOM 1371 O O . ILE A 1 175 ? -16.192 2.935 18.551 1.00 88.38 175 ILE A O 1
ATOM 1375 N N . GLU A 1 176 ? -14.245 2.199 17.715 1.00 88.38 176 GLU A N 1
ATOM 1376 C CA . GLU A 1 176 ? -14.028 1.223 18.788 1.00 88.38 176 GLU A CA 1
ATOM 1377 C C . GLU A 1 176 ? -13.743 1.902 20.136 1.00 88.38 176 GLU A C 1
ATOM 1379 O O . GLU A 1 176 ? -14.268 1.456 21.155 1.00 88.38 176 GLU A O 1
ATOM 1384 N N . ILE A 1 177 ? -13.010 3.022 20.146 1.00 92.69 177 ILE A N 1
ATOM 1385 C CA . ILE A 1 177 ? -12.818 3.839 21.355 1.00 92.69 177 ILE A CA 1
ATOM 1386 C C . ILE A 1 177 ? -14.165 4.372 21.857 1.00 92.69 177 ILE A C 1
ATOM 1388 O O . ILE A 1 177 ? -14.518 4.136 23.009 1.00 92.69 177 ILE A O 1
ATOM 1392 N N . SER A 1 178 ? -14.967 5.006 20.995 1.00 89.25 178 SER A N 1
ATOM 1393 C CA . SER A 1 178 ? -16.273 5.545 21.400 1.00 89.25 178 SER A CA 1
ATOM 1394 C C . SER A 1 178 ? -17.248 4.459 21.868 1.00 89.25 178 SER A C 1
ATOM 1396 O O . SER A 1 178 ? -18.022 4.679 22.796 1.00 89.25 178 SER A O 1
ATOM 1398 N N . LYS A 1 179 ? -17.221 3.262 21.267 1.00 91.31 179 LYS A N 1
ATOM 1399 C CA . LYS A 1 179 ? -18.009 2.122 21.765 1.00 91.31 179 LYS A CA 1
ATOM 1400 C C . LYS A 1 179 ? -17.576 1.709 23.166 1.00 91.31 179 LYS A C 1
ATOM 1402 O O . LYS A 1 179 ? -18.437 1.448 24.001 1.00 91.31 179 LYS A O 1
ATOM 1407 N N . ALA A 1 180 ? -16.269 1.630 23.413 1.00 90.12 180 ALA A N 1
ATOM 1408 C CA . ALA A 1 180 ? -15.749 1.288 24.728 1.00 90.12 180 ALA A CA 1
ATOM 1409 C C . ALA A 1 180 ? -16.184 2.324 25.776 1.00 90.12 180 ALA A C 1
ATOM 1411 O O . ALA A 1 180 ? -16.682 1.932 26.827 1.00 90.12 180 ALA A O 1
ATOM 1412 N N . GLU A 1 181 ? -16.105 3.620 25.460 1.00 92.69 181 GLU A N 1
ATOM 1413 C CA . GLU A 1 181 ? -16.572 4.705 26.335 1.00 92.69 181 GLU A CA 1
ATOM 1414 C C . GLU A 1 181 ? -18.063 4.562 26.680 1.00 92.69 181 GLU A C 1
ATOM 1416 O O . GLU A 1 181 ? -18.423 4.513 27.857 1.00 92.69 181 GLU A O 1
ATOM 1421 N N . VAL A 1 182 ? -18.929 4.382 25.678 1.00 93.00 182 VAL A N 1
ATOM 1422 C CA . VAL A 1 182 ? -20.377 4.201 25.899 1.00 93.00 182 VAL A CA 1
ATOM 1423 C C . VAL A 1 182 ? -20.672 2.949 26.728 1.00 93.00 182 VAL A C 1
ATOM 1425 O O . VAL A 1 182 ? -21.547 2.973 27.595 1.00 93.00 182 VAL A O 1
ATOM 1428 N N . LEU A 1 183 ? -19.949 1.849 26.503 1.00 90.56 183 LEU A N 1
ATOM 1429 C CA . LEU A 1 183 ? -20.098 0.634 27.307 1.00 90.56 183 LEU A CA 1
ATOM 1430 C C . LEU A 1 183 ? -19.674 0.866 28.760 1.00 90.56 183 LEU A C 1
ATOM 1432 O O . LEU A 1 183 ? -20.371 0.412 29.667 1.00 90.56 183 LEU A O 1
ATOM 1436 N N . THR A 1 184 ? -18.581 1.597 28.992 1.00 91.38 184 THR A N 1
ATOM 1437 C CA . THR A 1 184 ? -18.145 1.943 30.351 1.00 91.38 184 THR A CA 1
ATOM 1438 C C . THR A 1 184 ? -19.134 2.863 31.059 1.00 91.38 184 THR A C 1
ATOM 1440 O O . THR A 1 184 ? -19.460 2.614 32.218 1.00 91.38 184 THR A O 1
ATOM 1443 N N . GLU A 1 185 ? -19.682 3.864 30.366 1.00 91.56 185 GLU A N 1
ATOM 1444 C CA . GLU A 1 185 ? -20.705 4.757 30.917 1.00 91.56 185 GLU A CA 1
ATOM 1445 C C . GLU A 1 185 ? -21.990 3.986 31.239 1.00 91.56 185 GLU A C 1
ATOM 1447 O O . GLU A 1 185 ? -22.550 4.121 32.325 1.00 91.56 185 GLU A O 1
ATOM 1452 N N . THR A 1 186 ? -22.417 3.095 30.342 1.00 92.81 186 THR A N 1
ATOM 1453 C CA . THR A 1 186 ? -23.594 2.245 30.563 1.00 92.81 186 THR A CA 1
ATOM 1454 C C . THR A 1 186 ? -23.395 1.326 31.768 1.00 92.81 186 THR A C 1
ATOM 1456 O O . THR A 1 186 ? -24.294 1.204 32.599 1.00 92.81 186 THR A O 1
ATOM 1459 N N . ALA A 1 187 ? -22.219 0.708 31.903 1.00 90.00 187 ALA A N 1
ATOM 1460 C CA . ALA A 1 187 ? -21.889 -0.134 33.050 1.00 90.00 187 ALA A CA 1
ATOM 1461 C C . ALA A 1 187 ? -21.869 0.669 34.363 1.00 90.00 187 ALA A C 1
ATOM 1463 O O . ALA A 1 187 ? -22.392 0.203 35.375 1.00 90.00 187 ALA A O 1
ATOM 1464 N N . ALA A 1 188 ? -21.329 1.892 34.344 1.00 91.56 188 ALA A N 1
ATOM 1465 C CA . ALA A 1 188 ? -21.334 2.788 35.498 1.00 91.56 188 ALA A CA 1
ATOM 1466 C C . ALA A 1 188 ? -22.761 3.194 35.907 1.00 91.56 188 ALA A C 1
ATOM 1468 O O . ALA A 1 188 ? -23.102 3.138 37.089 1.00 91.56 188 ALA A O 1
ATOM 1469 N N . LEU A 1 189 ? -23.620 3.534 34.941 1.00 92.44 189 LEU A N 1
ATOM 1470 C CA . LEU A 1 189 ? -25.026 3.866 35.192 1.00 92.44 189 LEU A CA 1
ATOM 1471 C C . LEU A 1 189 ? -25.817 2.668 35.729 1.00 92.44 189 LEU A C 1
ATOM 1473 O O . LEU A 1 189 ? -26.632 2.830 36.634 1.00 92.44 189 LEU A O 1
ATOM 1477 N N . GLN A 1 190 ? -25.563 1.461 35.218 1.00 90.81 190 GLN A N 1
ATOM 1478 C CA . GLN A 1 190 ? -26.170 0.233 35.739 1.00 90.81 190 GLN A CA 1
ATOM 1479 C C . GLN A 1 190 ? -25.730 -0.053 37.175 1.00 90.81 190 GLN A C 1
ATOM 1481 O O . GLN A 1 190 ? -26.569 -0.368 38.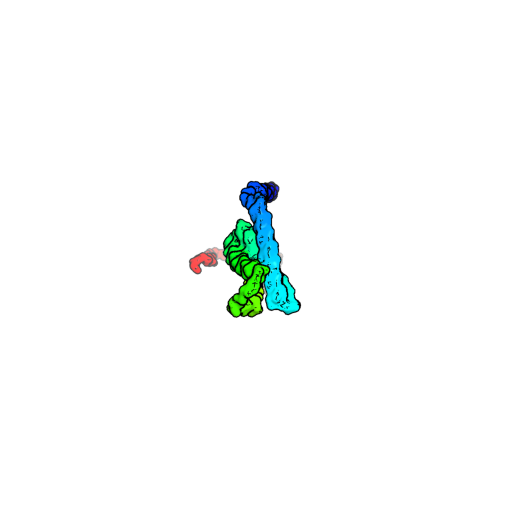016 1.00 90.81 190 GLN A O 1
ATOM 1486 N N . ALA A 1 191 ? -24.439 0.103 37.476 1.00 91.12 191 ALA A N 1
ATOM 1487 C CA . ALA A 1 191 ? -23.931 -0.040 38.835 1.00 91.12 191 ALA A CA 1
ATOM 1488 C C . ALA A 1 191 ? -24.584 0.980 39.785 1.00 91.12 191 ALA A C 1
ATOM 1490 O O . ALA A 1 191 ? -25.046 0.603 40.861 1.00 91.12 191 ALA A O 1
ATOM 1491 N N . ALA A 1 192 ? -24.708 2.242 39.361 1.00 89.00 192 ALA A N 1
ATOM 1492 C CA . ALA A 1 192 ? -25.405 3.274 40.125 1.00 89.00 192 ALA A CA 1
ATOM 1493 C C . ALA A 1 192 ? -26.889 2.921 40.348 1.00 89.00 192 ALA A C 1
ATOM 1495 O O . ALA A 1 192 ? -27.381 2.997 41.474 1.00 89.00 192 ALA A O 1
ATOM 1496 N N . ALA A 1 193 ? -27.592 2.454 39.313 1.00 92.00 193 ALA A N 1
ATOM 1497 C CA . ALA A 1 193 ? -28.988 2.034 39.423 1.00 92.00 193 ALA A CA 1
ATOM 1498 C C . ALA A 1 193 ? -29.177 0.874 40.416 1.00 92.00 193 ALA A C 1
ATOM 1500 O O . ALA A 1 193 ? -30.108 0.909 41.218 1.00 92.00 193 ALA A O 1
ATOM 1501 N N . LEU A 1 194 ? -28.276 -0.115 40.417 1.00 93.06 194 LEU A N 1
ATOM 1502 C CA . LEU A 1 194 ? -28.299 -1.215 41.388 1.00 93.06 194 LEU A CA 1
ATOM 1503 C C . LEU A 1 194 ? -28.078 -0.714 42.821 1.00 93.06 194 LEU A C 1
ATOM 1505 O O . LEU A 1 194 ? -28.754 -1.171 43.741 1.00 93.06 194 LEU A O 1
ATOM 1509 N N . THR A 1 195 ? -27.173 0.251 43.023 1.00 91.56 195 THR A N 1
ATOM 1510 C CA . THR A 1 195 ? -26.970 0.840 44.356 1.00 91.56 195 THR A CA 1
ATOM 1511 C C . THR A 1 195 ? -28.187 1.623 44.845 1.00 91.56 195 THR A C 1
ATOM 1513 O O . THR A 1 195 ? -28.528 1.536 46.023 1.00 91.56 195 THR A O 1
ATOM 1516 N N . GLU A 1 196 ? -28.879 2.342 43.958 1.00 86.56 196 GLU A N 1
ATOM 1517 C CA . GLU A 1 196 ? -30.115 3.051 44.307 1.00 86.56 196 GLU A CA 1
ATOM 1518 C C . GLU A 1 196 ? -31.273 2.085 44.589 1.00 86.56 196 GLU A C 1
ATOM 1520 O O . GLU A 1 196 ? -32.028 2.296 45.536 1.00 86.56 196 GLU A O 1
ATOM 1525 N N . GLN A 1 197 ? -31.379 0.976 43.851 1.00 91.44 197 GLN A N 1
ATOM 1526 C CA . GLN A 1 197 ? -32.347 -0.082 44.165 1.00 91.44 197 GLN A CA 1
ATOM 1527 C C . GLN A 1 197 ? -32.094 -0.687 45.549 1.00 91.44 197 GLN A C 1
ATOM 1529 O O . GLN A 1 197 ? -33.018 -0.765 46.353 1.00 91.44 197 GLN A O 1
ATOM 1534 N N . ALA A 1 198 ? -30.841 -1.011 45.880 1.00 89.69 198 ALA A N 1
ATOM 1535 C CA . ALA A 1 198 ? -30.494 -1.526 47.204 1.00 89.69 198 ALA A CA 1
ATOM 1536 C C . ALA A 1 198 ? -30.834 -0.534 48.336 1.00 89.69 198 ALA A C 1
ATOM 1538 O O . ALA A 1 198 ? -31.254 -0.943 49.419 1.00 89.69 198 ALA A O 1
ATOM 1539 N N . ARG A 1 199 ? -30.693 0.780 48.093 1.00 86.62 199 ARG A N 1
ATOM 1540 C CA . ARG A 1 199 ? -31.124 1.825 49.040 1.00 86.62 199 ARG A CA 1
ATOM 1541 C C . ARG A 1 199 ? -32.640 1.847 49.219 1.00 86.62 199 ARG A C 1
ATOM 1543 O O . ARG A 1 199 ? -33.104 1.955 50.352 1.00 86.62 199 ARG A O 1
ATOM 1550 N N . LEU A 1 200 ? -33.403 1.742 48.131 1.00 89.62 200 LEU A N 1
ATOM 1551 C CA . LEU A 1 200 ? -34.866 1.676 48.191 1.00 89.62 200 LEU A CA 1
ATOM 1552 C C . LEU A 1 200 ? -35.349 0.429 48.938 1.00 89.62 200 LEU A C 1
ATOM 1554 O O . LEU A 1 200 ? -36.243 0.537 49.779 1.00 89.62 200 LEU A O 1
ATOM 1558 N N . ASP A 1 201 ? -34.732 -0.725 48.692 1.00 92.19 201 ASP A N 1
ATOM 1559 C CA . ASP A 1 201 ? -35.060 -1.971 49.389 1.00 92.19 201 ASP A CA 1
ATOM 1560 C C . ASP A 1 201 ? -34.802 -1.845 50.895 1.00 92.19 201 ASP A C 1
ATOM 1562 O O . ASP A 1 201 ? -35.658 -2.204 51.705 1.00 92.19 201 ASP A O 1
ATOM 1566 N N . TYR A 1 202 ? -33.664 -1.256 51.279 1.00 90.94 202 TYR A N 1
ATOM 1567 C CA . TYR A 1 202 ? -33.349 -0.973 52.679 1.00 90.94 202 TYR A CA 1
ATOM 1568 C C . TYR A 1 202 ? -34.387 -0.048 53.335 1.00 90.94 202 TYR A C 1
ATOM 1570 O O . TYR A 1 202 ? -34.883 -0.352 54.419 1.00 90.94 202 TYR A O 1
ATOM 1578 N N . LEU A 1 203 ? -34.755 1.061 52.681 1.00 88.12 203 LEU A N 1
ATOM 1579 C CA . LEU A 1 203 ? -35.767 1.989 53.203 1.00 88.12 203 LEU A CA 1
ATOM 1580 C C . LEU A 1 203 ? -37.138 1.319 53.343 1.00 88.12 203 LEU A C 1
ATOM 1582 O O . LEU A 1 203 ? -37.839 1.548 54.325 1.00 88.12 203 LEU A O 1
ATOM 1586 N N . THR A 1 204 ? -37.503 0.458 52.394 1.00 91.25 204 THR A N 1
ATOM 1587 C CA . THR A 1 204 ? -38.759 -0.300 52.437 1.00 91.25 204 THR A CA 1
ATOM 1588 C C . THR A 1 204 ? -38.781 -1.265 53.623 1.00 91.25 204 THR A C 1
ATOM 1590 O O . THR A 1 204 ? -39.779 -1.340 54.338 1.00 91.25 204 THR A O 1
ATOM 1593 N N . GLN A 1 205 ? -37.672 -1.964 53.880 1.00 89.81 205 GLN A N 1
ATOM 1594 C CA . GLN A 1 205 ? -37.534 -2.837 55.049 1.00 89.81 205 GLN A CA 1
ATOM 1595 C C . GLN A 1 205 ? -37.584 -2.046 56.361 1.00 89.81 205 GLN A C 1
ATOM 1597 O O . GLN A 1 205 ? -38.268 -2.460 57.294 1.00 89.81 205 GLN A O 1
ATOM 1602 N N . ALA A 1 206 ? -36.913 -0.892 56.428 1.00 85.25 206 ALA A N 1
ATOM 1603 C CA . ALA A 1 206 ? -36.944 -0.024 57.603 1.00 85.25 206 ALA A CA 1
ATOM 1604 C C . ALA A 1 206 ? -38.369 0.464 57.916 1.00 85.25 206 ALA A C 1
ATOM 1606 O O . ALA A 1 206 ? -38.806 0.364 59.060 1.00 85.25 206 ALA A O 1
ATOM 1607 N N . LEU A 1 207 ? -39.120 0.900 56.897 1.00 87.00 207 LEU A N 1
ATOM 1608 C CA . LEU A 1 207 ? -40.522 1.302 57.047 1.00 87.00 207 LEU A CA 1
ATOM 1609 C C . LEU A 1 207 ? -41.419 0.146 57.501 1.00 87.00 207 LEU A C 1
ATOM 1611 O O . LEU A 1 207 ? -42.325 0.361 58.300 1.00 87.00 207 LEU A O 1
ATOM 1615 N N . ALA A 1 208 ? -41.178 -1.076 57.018 1.00 90.38 208 ALA A N 1
ATOM 1616 C CA . ALA A 1 208 ? -41.937 -2.247 57.451 1.00 90.38 208 ALA A CA 1
ATOM 1617 C C . ALA A 1 208 ? -41.709 -2.559 58.940 1.00 90.38 208 ALA A C 1
ATOM 1619 O O . ALA A 1 208 ? -42.670 -2.808 59.666 1.00 90.38 208 ALA A O 1
ATOM 1620 N N . ILE A 1 209 ? -40.455 -2.486 59.402 1.00 88.94 209 ILE A N 1
ATOM 1621 C CA . ILE A 1 209 ? -40.105 -2.664 60.820 1.00 88.94 209 ILE A CA 1
ATOM 1622 C C . ILE A 1 209 ? -40.743 -1.562 61.671 1.00 88.94 209 ILE A C 1
ATOM 1624 O O . ILE A 1 209 ? -41.294 -1.841 62.734 1.00 88.94 209 ILE A O 1
ATOM 1628 N N . GLU A 1 210 ? -40.690 -0.311 61.211 1.00 80.62 210 GLU A N 1
ATOM 1629 C CA . GLU A 1 210 ? -41.280 0.820 61.928 1.00 80.62 210 GLU A CA 1
ATOM 1630 C C . GLU A 1 210 ? -42.809 0.708 62.006 1.00 80.62 210 GLU A C 1
ATOM 1632 O O . GLU A 1 210 ? -43.387 0.931 63.068 1.00 80.62 210 GLU A O 1
ATOM 1637 N N . ALA A 1 211 ? -43.468 0.274 60.929 1.00 87.50 211 ALA A N 1
ATOM 1638 C CA . ALA A 1 211 ? -44.903 0.003 60.928 1.00 87.50 211 ALA A CA 1
ATOM 1639 C C . ALA A 1 211 ? -45.283 -1.118 61.911 1.00 87.50 211 ALA A C 1
ATOM 1641 O O . ALA A 1 211 ? -46.247 -0.969 62.663 1.00 87.50 211 ALA A O 1
ATOM 1642 N N . GLU A 1 212 ? -44.513 -2.213 61.956 1.00 86.19 212 GLU A N 1
ATOM 1643 C CA . GLU A 1 212 ? -44.725 -3.286 62.935 1.00 86.19 212 GLU A CA 1
ATOM 1644 C C . GLU A 1 212 ? -44.517 -2.777 64.368 1.00 86.19 212 GLU A C 1
ATOM 1646 O O . GLU A 1 212 ? -45.305 -3.085 65.263 1.00 86.19 212 GLU A O 1
ATOM 1651 N N . TYR A 1 213 ? -43.499 -1.946 64.593 1.00 80.50 213 TYR A N 1
ATOM 1652 C CA . TYR A 1 213 ? -43.256 -1.330 65.893 1.00 80.50 213 TYR A CA 1
ATOM 1653 C C . TYR A 1 213 ? -44.430 -0.449 66.341 1.00 80.50 213 TYR A C 1
ATOM 1655 O O . TYR A 1 213 ? -44.884 -0.575 67.480 1.00 80.50 213 TYR A O 1
ATOM 1663 N N . VAL A 1 214 ? -44.963 0.398 65.453 1.00 87.19 214 VAL A N 1
ATOM 1664 C CA . VAL A 1 214 ? -46.139 1.236 65.740 1.00 87.19 214 VAL A CA 1
ATOM 1665 C C . VAL A 1 214 ? -47.352 0.374 66.101 1.00 87.19 214 VAL A C 1
ATOM 1667 O O . VAL A 1 214 ? -47.982 0.631 67.126 1.00 87.19 214 VAL A O 1
ATOM 1670 N N . ASP A 1 215 ? -47.629 -0.696 65.350 1.00 88.62 215 ASP A N 1
ATOM 1671 C CA . ASP A 1 215 ? -48.728 -1.627 65.655 1.00 88.62 215 ASP A CA 1
ATOM 1672 C C . ASP A 1 215 ? -48.556 -2.288 67.038 1.00 88.62 215 ASP A C 1
ATOM 1674 O O . ASP A 1 215 ? -49.493 -2.351 67.840 1.00 88.62 215 ASP A O 1
ATOM 1678 N N . LYS A 1 216 ? -47.334 -2.709 67.397 1.00 83.62 216 LYS A N 1
ATOM 1679 C CA . LYS A 1 216 ? -47.048 -3.254 68.738 1.00 83.62 216 LYS A CA 1
ATOM 1680 C C . LYS A 1 216 ? -47.234 -2.220 69.846 1.00 83.62 216 LYS A C 1
ATOM 1682 O O . LYS A 1 216 ? -47.746 -2.568 70.914 1.00 83.62 216 LYS A O 1
ATOM 1687 N N . VAL A 1 217 ? -46.853 -0.965 69.613 1.00 82.44 217 VAL A N 1
ATOM 1688 C CA . VAL A 1 217 ? -47.063 0.132 70.570 1.00 82.44 217 VAL A CA 1
ATOM 1689 C C . VAL A 1 217 ? -48.555 0.416 70.753 1.00 82.44 217 VAL A C 1
ATOM 1691 O O . VAL A 1 217 ? -49.006 0.561 71.891 1.00 82.44 217 VAL A O 1
ATOM 1694 N N . GLU A 1 218 ? -49.344 0.426 69.678 1.00 84.31 218 GLU A N 1
ATOM 1695 C CA . GLU A 1 218 ? -50.799 0.591 69.756 1.00 84.31 218 GLU A CA 1
ATOM 1696 C C . GLU A 1 218 ? -51.467 -0.562 70.516 1.00 84.31 218 GLU A C 1
ATOM 1698 O O . GLU A 1 218 ? -52.279 -0.327 71.417 1.00 84.31 218 GLU A O 1
ATOM 1703 N N . GLN A 1 219 ? -51.086 -1.812 70.230 1.00 83.94 219 GLN A N 1
ATOM 1704 C CA . GLN A 1 219 ? -51.572 -2.989 70.959 1.00 83.94 219 GLN A CA 1
ATOM 1705 C C . GLN A 1 219 ? -51.227 -2.911 72.450 1.00 83.94 219 GLN A C 1
ATOM 1707 O O . GLN A 1 219 ? -52.073 -3.197 73.304 1.00 83.94 219 GLN A O 1
ATOM 1712 N N . TYR A 1 220 ? -50.009 -2.472 72.779 1.00 80.31 220 TYR A N 1
ATOM 1713 C CA . TYR A 1 220 ? -49.580 -2.272 74.159 1.00 80.31 220 TYR A CA 1
ATOM 1714 C C . TYR A 1 220 ? -50.380 -1.163 74.856 1.00 80.31 220 TYR A C 1
ATOM 1716 O O . TYR A 1 220 ? -50.843 -1.350 75.984 1.00 80.31 220 TYR A O 1
ATOM 1724 N N . ALA A 1 221 ? -50.621 -0.034 74.185 1.00 77.88 221 ALA A N 1
ATOM 1725 C CA . ALA A 1 221 ? -51.450 1.048 74.711 1.00 77.88 221 ALA A CA 1
ATOM 1726 C C . ALA A 1 221 ? -52.891 0.580 74.984 1.00 77.88 221 ALA A C 1
ATOM 1728 O O . ALA A 1 221 ? -53.434 0.828 76.065 1.00 77.88 221 ALA A O 1
ATOM 1729 N N . GLN A 1 222 ? -53.493 -0.175 74.058 1.00 84.56 222 GLN A N 1
ATOM 1730 C CA . GLN A 1 222 ? -54.820 -0.764 74.256 1.00 84.56 222 GLN A CA 1
ATOM 1731 C C . GLN A 1 222 ? -54.848 -1.745 75.431 1.00 84.56 222 GLN A C 1
ATOM 1733 O O . GLN A 1 222 ? -55.806 -1.738 76.209 1.00 84.56 222 GLN A O 1
ATOM 1738 N N . LEU A 1 223 ? -53.815 -2.577 75.587 1.00 80.75 223 LEU A N 1
ATOM 1739 C CA . LEU A 1 223 ? -53.691 -3.485 76.725 1.00 80.75 223 LEU A CA 1
ATOM 1740 C C . LEU A 1 223 ? -53.631 -2.699 78.041 1.00 80.75 223 LEU A C 1
ATOM 1742 O O . LEU A 1 223 ? -54.388 -2.999 78.961 1.00 80.75 223 LEU A O 1
ATOM 1746 N N . LYS A 1 224 ? -52.827 -1.630 78.108 1.00 79.19 224 LYS A N 1
ATOM 1747 C CA . LYS A 1 224 ? -52.740 -0.756 79.290 1.00 79.19 224 LYS A CA 1
ATOM 1748 C C . LYS A 1 224 ? -54.046 -0.028 79.607 1.00 79.19 224 LYS A C 1
ATOM 1750 O O . LYS A 1 224 ? -54.368 0.149 80.786 1.00 79.19 224 LYS A O 1
ATOM 1755 N N . MET A 1 225 ? -54.832 0.347 78.600 1.00 75.44 225 MET A N 1
ATOM 1756 C CA . MET A 1 225 ? -56.184 0.874 78.818 1.00 75.44 225 MET A CA 1
ATOM 1757 C C . MET A 1 225 ? -57.135 -0.194 79.375 1.00 75.44 225 MET A C 1
ATOM 1759 O O . MET A 1 225 ? -57.905 0.100 80.290 1.00 75.44 225 MET A O 1
ATOM 1763 N N . ARG A 1 226 ? -57.080 -1.434 78.865 1.00 79.19 226 ARG A N 1
ATOM 1764 C CA . ARG A 1 226 ? -57.891 -2.552 79.381 1.00 79.19 226 ARG A CA 1
ATOM 1765 C C . ARG A 1 226 ? -57.515 -2.913 80.817 1.00 79.19 226 ARG A C 1
ATOM 1767 O O . ARG A 1 226 ? -58.416 -3.080 81.629 1.00 79.19 226 ARG A O 1
ATOM 1774 N N . GLU A 1 227 ? -56.222 -2.958 81.142 1.00 75.44 227 GLU A N 1
ATOM 1775 C CA . GLU A 1 227 ? -55.733 -3.145 82.517 1.00 75.44 227 GLU A CA 1
ATOM 1776 C C . GLU A 1 227 ? -56.296 -2.071 83.460 1.00 75.44 227 GLU A C 1
ATOM 1778 O O . GLU A 1 227 ? -56.761 -2.396 84.549 1.00 75.44 227 GLU A O 1
ATOM 1783 N N . SER A 1 228 ? -56.326 -0.800 83.029 1.00 72.44 228 SER A N 1
ATOM 1784 C CA . SER A 1 228 ? -56.910 0.296 83.821 1.00 72.44 228 SER A CA 1
ATOM 1785 C C . SER A 1 228 ? -58.396 0.078 84.097 1.00 72.44 228 SER A C 1
ATOM 1787 O O . SER A 1 228 ? -58.826 0.127 85.246 1.00 72.44 228 SER A O 1
ATOM 1789 N N . LYS A 1 229 ? -59.173 -0.228 83.050 1.00 75.56 229 LYS A N 1
ATOM 1790 C CA . LYS A 1 229 ? -60.614 -0.490 83.174 1.00 75.56 229 LYS A CA 1
ATOM 1791 C C . LYS A 1 229 ? -60.903 -1.706 84.056 1.00 75.56 229 LYS A C 1
ATOM 1793 O O . LYS A 1 229 ? -61.858 -1.689 84.825 1.00 75.56 229 LYS A O 1
ATOM 1798 N N . ALA A 1 230 ? -60.085 -2.754 83.953 1.00 73.31 230 ALA A N 1
ATOM 1799 C CA . ALA A 1 230 ? -60.219 -3.950 84.776 1.00 73.31 230 ALA A CA 1
ATOM 1800 C C . ALA A 1 230 ? -59.955 -3.649 86.259 1.00 73.31 230 ALA A C 1
ATOM 1802 O O . ALA A 1 230 ? -60.728 -4.088 87.105 1.00 73.31 230 ALA A O 1
ATOM 1803 N N . LEU A 1 231 ? -58.924 -2.853 86.573 1.00 72.31 231 LEU A N 1
ATOM 1804 C CA . LEU A 1 231 ? -58.635 -2.407 87.941 1.00 72.31 231 LEU A CA 1
ATOM 1805 C C . LEU A 1 231 ? -59.765 -1.544 88.520 1.00 72.31 231 LEU A C 1
ATOM 1807 O O . LEU A 1 231 ? -60.157 -1.734 89.668 1.00 72.31 231 LEU A O 1
ATOM 1811 N N . GLU A 1 232 ? -60.320 -0.621 87.733 1.00 72.00 232 GLU A N 1
ATOM 1812 C CA . GLU A 1 232 ? -61.451 0.223 88.146 1.00 72.00 232 GLU A CA 1
ATOM 1813 C C . GLU A 1 232 ? -62.725 -0.589 88.438 1.00 72.00 232 GLU A C 1
ATOM 1815 O O . GLU A 1 232 ? -63.509 -0.206 89.307 1.00 72.00 232 GLU A O 1
ATOM 1820 N N . GLY A 1 233 ? -62.904 -1.735 87.770 1.00 71.81 233 GLY A N 1
ATOM 1821 C CA . GLY A 1 233 ? -64.029 -2.652 87.975 1.00 71.81 233 GLY A CA 1
ATOM 1822 C C . GLY A 1 233 ? -63.968 -3.504 89.252 1.00 71.81 233 GLY A C 1
ATOM 1823 O O . GLY A 1 233 ? -64.972 -4.118 89.611 1.00 71.81 233 GLY A O 1
ATOM 1824 N N . ILE A 1 234 ? -62.834 -3.551 89.963 1.00 73.75 234 ILE A N 1
ATOM 1825 C CA . ILE A 1 234 ? -62.684 -4.341 91.200 1.00 73.75 234 ILE A CA 1
ATOM 1826 C C . ILE A 1 234 ? -63.390 -3.626 92.354 1.00 73.75 234 ILE A C 1
ATOM 1828 O O . ILE A 1 234 ? -62.962 -2.551 92.765 1.00 73.75 234 ILE A O 1
ATOM 1832 N N . SER A 1 235 ? -64.451 -4.214 92.908 1.00 64.44 235 SER A N 1
ATOM 1833 C CA . SER A 1 235 ? -65.328 -3.563 93.897 1.00 64.44 235 SER A CA 1
ATOM 1834 C C . SER A 1 235 ? -64.679 -3.297 95.264 1.00 64.44 235 SER A C 1
ATOM 1836 O O . SER A 1 235 ? -65.097 -2.367 95.949 1.00 64.44 235 SER A O 1
ATOM 1838 N N . ASP A 1 236 ? -63.659 -4.071 95.654 1.00 69.62 236 ASP A N 1
ATOM 1839 C CA . ASP A 1 236 ? -62.948 -3.906 96.928 1.00 69.62 236 ASP A CA 1
ATOM 1840 C C . ASP A 1 236 ? -61.760 -2.927 96.784 1.00 69.62 236 ASP A C 1
ATOM 1842 O O . ASP A 1 236 ? -60.808 -3.212 96.043 1.00 69.62 236 ASP A O 1
ATOM 1846 N N . PRO A 1 237 ? -61.781 -1.772 97.477 1.00 69.44 237 PRO A N 1
ATOM 1847 C CA . PRO A 1 237 ? -60.761 -0.739 97.336 1.00 69.44 237 PRO A CA 1
ATOM 1848 C C . PRO A 1 237 ? -59.374 -1.163 97.838 1.00 69.44 237 PRO A C 1
ATOM 1850 O O . PRO A 1 237 ? -58.384 -0.718 97.262 1.00 69.44 237 PRO A O 1
ATOM 1853 N N . LYS A 1 238 ? -59.267 -2.045 98.845 1.00 70.00 238 LYS A N 1
ATOM 1854 C CA . LYS A 1 238 ? -57.957 -2.482 99.371 1.00 70.00 238 LYS A CA 1
ATOM 1855 C C . LYS A 1 238 ? -57.248 -3.432 98.407 1.00 70.00 238 LYS A C 1
ATOM 1857 O O . LYS A 1 238 ? -56.051 -3.295 98.169 1.00 70.00 238 LYS A O 1
ATOM 1862 N N . ILE A 1 239 ? -58.007 -4.343 97.799 1.00 68.31 239 ILE A N 1
ATOM 1863 C CA . ILE A 1 239 ? -57.498 -5.297 96.801 1.00 68.31 239 ILE A CA 1
ATOM 1864 C C . ILE A 1 239 ? -57.082 -4.561 95.519 1.00 68.31 239 ILE A C 1
ATOM 1866 O O . ILE A 1 239 ? -56.068 -4.887 94.902 1.00 68.31 239 ILE A O 1
ATOM 1870 N N . ARG A 1 240 ? -57.824 -3.515 95.135 1.00 72.38 240 ARG A N 1
ATOM 1871 C CA . ARG A 1 240 ? -57.477 -2.660 93.993 1.00 72.38 240 ARG A CA 1
ATOM 1872 C C . ARG A 1 240 ? -56.123 -1.969 94.172 1.00 72.38 240 ARG A C 1
ATOM 1874 O O . ARG A 1 240 ? -55.333 -1.925 93.231 1.00 72.38 240 ARG A O 1
ATOM 1881 N N . GLU A 1 241 ? -55.857 -1.440 95.364 1.00 66.06 241 GLU A N 1
ATOM 1882 C CA . GLU A 1 241 ? -54.614 -0.732 95.689 1.00 66.06 241 GLU A CA 1
ATOM 1883 C C . GLU A 1 241 ? -53.394 -1.667 95.701 1.00 66.06 241 GLU A C 1
ATOM 1885 O O . GLU A 1 241 ? -52.333 -1.315 95.181 1.00 66.06 241 GLU A O 1
ATOM 1890 N N . GLU A 1 242 ? -53.555 -2.886 96.223 1.00 68.19 242 GLU A N 1
ATOM 1891 C CA . GLU A 1 242 ? -52.502 -3.906 96.250 1.00 68.19 242 GLU A CA 1
ATOM 1892 C C . GLU A 1 242 ? -52.119 -4.380 94.837 1.00 68.19 242 GLU A C 1
ATOM 1894 O O . GLU A 1 242 ? -50.936 -4.405 94.484 1.00 68.19 242 GLU A O 1
ATOM 1899 N N . ILE A 1 243 ? -53.110 -4.662 93.981 1.00 69.69 243 ILE A N 1
ATOM 1900 C CA . ILE A 1 243 ? -52.872 -5.089 92.592 1.00 69.69 243 ILE A CA 1
ATOM 1901 C C . ILE A 1 243 ? -52.310 -3.934 91.745 1.00 69.69 243 ILE A C 1
ATOM 1903 O O . ILE A 1 243 ? -51.398 -4.146 90.943 1.00 69.69 243 ILE A O 1
ATOM 1907 N N . ALA A 1 244 ? -52.779 -2.696 91.942 1.00 65.75 244 ALA A N 1
ATOM 1908 C CA . ALA A 1 244 ? -52.225 -1.524 91.258 1.00 65.75 244 ALA A CA 1
ATOM 1909 C C . ALA A 1 244 ? -50.737 -1.312 91.593 1.00 65.75 244 ALA A C 1
ATOM 1911 O O . ALA A 1 244 ? -49.938 -1.000 90.705 1.00 65.75 244 ALA A O 1
ATOM 1912 N N . ARG A 1 245 ? -50.350 -1.555 92.852 1.00 70.12 245 ARG A N 1
ATOM 1913 C CA . ARG A 1 245 ? -48.963 -1.462 93.316 1.00 70.12 245 ARG A CA 1
ATOM 1914 C C . ARG A 1 245 ? -48.074 -2.569 92.734 1.00 70.12 245 ARG A C 1
ATOM 1916 O O . ARG A 1 245 ? -46.946 -2.273 92.346 1.00 70.12 245 ARG A O 1
ATOM 1923 N N . LEU A 1 246 ? -48.578 -3.801 92.602 1.00 69.06 246 LEU A N 1
ATOM 1924 C CA . LEU A 1 246 ? -47.873 -4.911 91.932 1.00 69.06 246 LEU A CA 1
ATOM 1925 C C . LEU A 1 246 ? -47.669 -4.669 90.429 1.00 69.06 246 LEU A C 1
ATOM 1927 O O . LEU A 1 246 ? -46.641 -5.050 89.876 1.00 69.06 246 LEU A O 1
ATOM 1931 N N . LEU A 1 247 ? -48.611 -3.987 89.775 1.00 69.88 247 LEU A N 1
ATOM 1932 C CA . LEU A 1 247 ? -48.503 -3.572 88.371 1.00 69.88 247 LEU A CA 1
ATOM 1933 C C . LEU A 1 247 ? -47.659 -2.296 88.176 1.00 69.88 247 LEU A C 1
ATOM 1935 O O . LEU A 1 247 ? -47.597 -1.764 87.066 1.00 69.88 247 LEU A O 1
ATOM 1939 N N . GLY A 1 248 ? -47.020 -1.792 89.239 1.00 62.47 248 GLY A N 1
ATOM 1940 C CA . GLY A 1 248 ? -46.138 -0.625 89.197 1.00 62.47 248 GLY A CA 1
ATOM 1941 C C . GLY A 1 248 ? -46.855 0.713 88.985 1.00 62.47 248 GLY A C 1
ATOM 1942 O O . GLY A 1 248 ? -46.203 1.696 88.642 1.00 62.47 248 GLY A O 1
ATOM 1943 N N . ARG A 1 249 ? -48.183 0.784 89.174 1.00 60.12 249 ARG A N 1
ATOM 1944 C CA . ARG A 1 249 ? -48.947 2.039 89.103 1.00 60.12 249 ARG A CA 1
ATOM 1945 C C . ARG A 1 249 ? -49.029 2.678 90.488 1.00 60.12 249 ARG A C 1
ATOM 1947 O O . ARG A 1 249 ? -49.754 2.213 91.364 1.00 60.12 249 ARG A O 1
ATOM 1954 N N . SER A 1 250 ? -48.300 3.770 90.689 1.00 48.19 250 SER A N 1
ATOM 1955 C CA . SER A 1 250 ? -48.387 4.586 91.901 1.00 48.19 250 SER A CA 1
ATOM 1956 C C . SER A 1 250 ? -49.666 5.434 91.885 1.00 48.19 250 SER A C 1
ATOM 1958 O O . SER A 1 250 ? -49.691 6.504 91.288 1.00 48.19 250 SER A O 1
ATOM 1960 N N . SER A 1 251 ? -50.707 4.940 92.562 1.00 43.91 251 SER A N 1
ATOM 1961 C CA . SER A 1 251 ? -51.995 5.593 92.862 1.00 43.91 251 SER A CA 1
ATOM 1962 C C . SER A 1 251 ? -52.875 5.983 91.662 1.00 43.91 251 SER A C 1
ATOM 1964 O O . SER A 1 251 ? -52.491 6.746 90.781 1.00 43.91 251 SER A O 1
ATOM 1966 N N . ILE A 1 252 ? -54.116 5.491 91.662 1.00 46.31 252 ILE A N 1
ATOM 1967 C CA . ILE A 1 252 ? -55.194 6.023 90.825 1.00 46.31 252 ILE A CA 1
ATOM 1968 C C . ILE A 1 252 ? -55.661 7.320 91.503 1.00 46.31 252 ILE A C 1
ATOM 1970 O O . ILE A 1 252 ? -56.520 7.280 92.381 1.00 46.31 252 ILE A O 1
ATOM 1974 N N . GLN A 1 253 ? -55.075 8.466 91.152 1.00 37.75 253 GLN A N 1
ATOM 1975 C CA . GLN A 1 253 ? -55.726 9.750 91.426 1.00 37.75 253 GLN A CA 1
ATOM 1976 C C . GLN A 1 253 ? -56.868 9.947 90.416 1.00 37.75 253 GLN A C 1
ATOM 1978 O O . GLN A 1 253 ? -56.674 9.683 89.224 1.00 37.75 253 GLN A O 1
ATOM 1983 N N . PRO A 1 254 ? -58.065 10.383 90.852 1.00 37.25 254 PRO A N 1
ATOM 1984 C CA . PRO A 1 254 ? -59.123 10.758 89.926 1.00 37.25 254 PRO A CA 1
ATOM 1985 C C . PRO A 1 254 ? -58.649 11.950 89.092 1.00 37.25 254 PRO A C 1
ATOM 1987 O O . PRO A 1 254 ? -57.973 12.835 89.608 1.00 37.25 254 PRO A O 1
ATOM 1990 N N . ALA A 1 255 ? -58.999 11.937 87.805 1.00 44.84 255 ALA A N 1
ATOM 1991 C CA . ALA A 1 255 ? -58.577 12.897 86.790 1.00 44.84 255 ALA A CA 1
ATOM 1992 C C . ALA A 1 255 ? -58.535 14.350 87.299 1.00 44.84 255 ALA A C 1
ATOM 1994 O O . ALA A 1 255 ? -59.561 15.028 87.387 1.00 44.84 255 ALA A O 1
ATOM 1995 N N . GLU A 1 256 ? -57.329 14.841 87.580 1.00 34.53 256 GLU A N 1
ATOM 1996 C CA . GLU A 1 256 ? -57.078 16.261 87.761 1.00 34.53 256 GLU A CA 1
ATOM 1997 C C . GLU A 1 256 ? -56.934 16.882 86.368 1.00 34.53 256 GLU A C 1
ATOM 1999 O O . GLU A 1 256 ? -56.117 16.462 85.546 1.00 34.53 256 GLU A O 1
ATOM 2004 N N . LYS A 1 257 ? -57.806 17.847 86.067 1.00 46.28 257 LYS A N 1
ATOM 2005 C CA . LYS A 1 257 ? -57.768 18.643 84.839 1.00 46.28 257 LYS A CA 1
ATOM 2006 C C . LYS A 1 257 ? -56.414 19.353 84.741 1.00 46.28 257 LYS A C 1
ATOM 2008 O O . LYS A 1 257 ? -56.253 20.439 85.287 1.00 46.28 257 LYS A O 1
ATOM 2013 N N . ALA A 1 258 ? -55.465 18.785 84.004 1.00 38.53 258 ALA A N 1
ATOM 2014 C CA . ALA A 1 258 ? -54.255 19.500 83.627 1.00 38.53 258 ALA A CA 1
ATOM 2015 C C . ALA A 1 258 ? -54.579 20.471 82.482 1.00 38.53 258 ALA A C 1
ATOM 2017 O O . ALA A 1 258 ? -54.765 20.086 81.327 1.00 38.53 258 ALA A O 1
ATOM 2018 N N . GLN A 1 259 ? -54.696 21.743 82.862 1.00 36.28 259 GLN A N 1
ATOM 2019 C CA . GLN A 1 259 ? -54.685 22.908 81.989 1.00 36.28 259 GLN A CA 1
ATOM 2020 C C . GLN A 1 259 ? -53.483 22.906 81.027 1.00 36.28 259 GLN A C 1
ATOM 2022 O O . GLN A 1 259 ? -52.389 22.442 81.335 1.00 36.28 259 GLN A O 1
ATOM 2027 N N . ILE A 1 260 ? -53.753 23.482 79.860 1.00 47.44 260 ILE A N 1
ATOM 2028 C CA . ILE A 1 260 ? -52.959 23.613 78.635 1.00 47.44 260 ILE A CA 1
ATOM 2029 C C . ILE A 1 260 ? -51.575 24.247 78.867 1.00 47.44 260 ILE A C 1
ATOM 2031 O O . ILE A 1 260 ? -51.462 25.238 79.589 1.00 47.44 260 ILE A O 1
ATOM 2035 N N . LYS A 1 261 ? -50.552 23.786 78.127 1.00 36.06 261 LYS A N 1
ATOM 2036 C CA . LYS A 1 261 ? -49.417 24.641 77.743 1.00 36.06 261 LYS A CA 1
ATOM 2037 C C . LYS A 1 261 ? -48.997 24.378 76.296 1.00 36.06 261 LYS A C 1
ATOM 2039 O O . LYS A 1 261 ? -48.440 23.334 75.975 1.00 36.06 261 LYS A O 1
ATOM 2044 N N . GLU A 1 262 ? -49.313 25.332 75.428 1.00 43.28 262 GLU A N 1
ATOM 2045 C CA . GLU A 1 262 ? -48.779 25.403 74.071 1.00 43.28 262 GLU A CA 1
ATOM 2046 C C . GLU A 1 262 ? -47.270 25.743 74.066 1.00 43.28 262 GLU A C 1
ATOM 2048 O O . GLU A 1 262 ? -46.770 26.380 74.999 1.00 43.28 262 GLU A O 1
ATOM 2053 N N . LEU A 1 263 ? -46.637 25.411 72.924 1.00 39.72 263 LEU A N 1
ATOM 2054 C CA . LEU A 1 263 ? -45.421 25.976 72.292 1.00 39.72 263 LEU A CA 1
ATOM 2055 C C . LEU A 1 263 ? -44.037 25.378 72.657 1.00 39.72 263 LEU A C 1
ATOM 2057 O O . LEU A 1 263 ? -43.835 24.967 73.798 1.00 39.72 263 LEU A O 1
ATOM 2061 N N . PRO A 1 264 ? -43.045 25.380 71.722 1.00 42.28 264 PRO A N 1
ATOM 2062 C CA . PRO A 1 264 ? -42.997 26.134 70.461 1.00 42.28 264 PRO A CA 1
ATOM 2063 C C . PRO A 1 264 ? -42.790 25.298 69.184 1.00 42.28 264 PRO A C 1
ATOM 2065 O O . PRO A 1 264 ? -42.200 24.221 69.179 1.00 42.28 264 PRO A O 1
ATOM 2068 N N . ALA A 1 265 ? -43.213 25.883 68.064 1.00 51.47 265 ALA A N 1
ATOM 2069 C CA . ALA A 1 265 ? -42.723 25.535 66.741 1.00 51.47 265 ALA A CA 1
ATOM 2070 C C . ALA A 1 265 ? -41.211 25.808 66.671 1.00 51.47 265 ALA A C 1
ATOM 2072 O O . ALA A 1 265 ? -40.784 26.960 66.753 1.00 51.47 265 ALA A O 1
ATOM 2073 N N . SER A 1 266 ? -40.391 24.771 66.507 1.00 45.00 266 SER A N 1
ATOM 2074 C CA . SER A 1 266 ? -38.978 24.944 66.176 1.00 45.00 266 SER A CA 1
ATOM 2075 C C . SER A 1 266 ? -38.527 23.946 65.109 1.00 45.00 266 SER A C 1
ATOM 2077 O O . SER A 1 266 ? -38.420 22.746 65.323 1.00 45.00 266 SER A O 1
ATOM 2079 N N . GLY A 1 267 ? -38.215 24.504 63.938 1.00 41.88 267 GLY A N 1
ATOM 2080 C CA . GLY A 1 267 ? -37.041 24.079 63.186 1.00 41.88 267 GLY A CA 1
ATOM 2081 C C . GLY A 1 267 ? -37.221 22.965 62.166 1.00 41.88 267 GLY A C 1
ATOM 2082 O O . GLY A 1 267 ? -36.461 22.002 62.182 1.00 41.88 267 GLY A O 1
ATOM 2083 N N . TRP A 1 268 ? -38.101 23.161 61.182 1.00 39.03 268 TRP A N 1
ATOM 2084 C CA . TRP A 1 268 ? -37.792 22.678 59.834 1.00 39.03 268 TRP A CA 1
ATOM 2085 C C . TRP A 1 268 ? -36.495 23.352 59.375 1.00 39.03 268 TRP A C 1
ATOM 2087 O O . TRP A 1 268 ? -36.513 24.493 58.923 1.00 39.03 268 TRP A O 1
ATOM 2097 N N . ASN A 1 269 ? -35.359 22.670 59.520 1.00 43.03 269 ASN A N 1
ATOM 2098 C CA . ASN A 1 269 ? -34.107 23.099 58.910 1.00 43.03 269 ASN A CA 1
ATOM 2099 C C . ASN A 1 269 ? -33.895 22.299 57.621 1.00 43.03 269 ASN A C 1
ATOM 2101 O O . ASN A 1 269 ? -33.164 21.311 57.573 1.00 43.03 269 ASN A O 1
ATOM 2105 N N . ILE A 1 270 ? -34.579 22.745 56.567 1.00 46.50 270 ILE A N 1
ATOM 2106 C CA . ILE A 1 270 ? -34.246 22.409 55.185 1.00 46.50 270 ILE A CA 1
ATOM 2107 C C . ILE A 1 270 ? -32.935 23.141 54.874 1.00 46.50 270 ILE A C 1
ATOM 2109 O O . ILE A 1 270 ? -32.940 24.333 54.575 1.00 46.50 270 ILE A O 1
ATOM 2113 N N . ARG A 1 271 ? -31.793 22.446 54.930 1.00 40.31 271 ARG A N 1
ATOM 2114 C CA . ARG A 1 271 ? -30.596 22.918 54.223 1.00 40.31 271 ARG A CA 1
ATOM 2115 C C . ARG A 1 271 ? -30.721 22.528 52.758 1.00 40.31 271 ARG A C 1
ATOM 2117 O O . ARG A 1 271 ? -30.304 21.449 52.348 1.00 40.31 271 ARG A O 1
ATOM 2124 N N . GLY A 1 272 ? -31.284 23.447 51.980 1.00 39.31 272 GLY A N 1
ATOM 2125 C CA . GLY A 1 272 ? -30.918 23.588 50.580 1.00 39.31 272 GLY A CA 1
ATOM 2126 C C . GLY A 1 272 ? -29.463 24.042 50.513 1.00 39.31 272 GLY A C 1
ATOM 2127 O O . GLY A 1 272 ? -29.102 25.052 51.114 1.00 39.31 272 GLY A O 1
ATOM 2128 N N . ASN A 1 273 ? -28.625 23.277 49.820 1.00 37.53 273 ASN A N 1
ATOM 2129 C CA . ASN A 1 273 ? -27.325 23.752 49.374 1.00 37.53 273 ASN A CA 1
ATOM 2130 C C . ASN A 1 273 ? -27.396 23.902 47.855 1.00 37.53 273 ASN A C 1
ATOM 2132 O O . ASN A 1 273 ? -27.236 22.936 47.111 1.00 37.53 273 ASN A O 1
ATOM 2136 N N . SER A 1 274 ? -27.719 25.116 47.419 1.00 40.81 274 SER A N 1
ATOM 2137 C CA . SER A 1 274 ? -27.560 25.580 46.048 1.00 40.81 274 SER A CA 1
ATOM 2138 C C . SER A 1 274 ? -26.336 26.493 45.982 1.00 40.81 274 SER A C 1
ATOM 2140 O O . SER A 1 274 ? -26.292 27.498 46.688 1.00 40.81 274 SER A O 1
ATOM 2142 N N . SER A 1 275 ? -25.411 26.137 45.085 1.00 42.28 275 SER A N 1
ATOM 2143 C CA . SER A 1 275 ? -24.441 26.993 44.379 1.00 42.28 275 SER A CA 1
ATOM 2144 C C . SER A 1 275 ? -23.458 27.847 45.194 1.00 42.28 275 SER A C 1
ATOM 2146 O O . SER A 1 275 ? -23.803 28.940 45.638 1.00 42.28 275 SER A O 1
ATOM 2148 N N . HIS A 1 276 ? -22.194 27.414 45.216 1.00 44.47 276 HIS A N 1
ATOM 2149 C CA . HIS A 1 276 ? -21.099 28.074 44.488 1.00 44.47 276 HIS A CA 1
ATOM 2150 C C . HIS A 1 276 ? -20.003 27.063 44.144 1.00 44.47 276 HIS A C 1
ATOM 2152 O O . HIS A 1 276 ? -19.774 26.152 44.970 1.00 44.47 276 HIS A O 1
#

Sequence (276 aa):
MRSLFEFGKAIMRGQRQERAAADLKAEAANMKLPSDAGYLLFLKYCLFVLFGYYNARLFIVIRPGFEGLFTAFFALAGEATALYCINTFPRTVGAHKWSVGIFGALLTAFSVTHATISFFNLDQHAAASHFITLYCEKIAFPLLFSLLLAAAVVIPLTHWRKKALAARAKAITEIEISKAEVLTETAALQAAALTEQARLDYLTQALAIEAEYVDKVEQYAQLKMRESKALEGISDPKIREEIARLLGRSSIQPAEKAQIKELPASGWNIRGNSSH

Foldseek 3Di:
DVVVVVVVVVVVVVVVVVVVVVVVVVVVVPPPDPDPDDPVVVVVVVVLVLLLVLLLVLLCVLDPDPRSNVLSVLLNVLSVLLSVLVVCLVVDDDPLNVLSVVLNVVSVVLSVVSSVVSVVVPPDDDPPDPVNSCCSNPPSSVVSVVSSVCSVPRNVVSGVVVVVVVVVVVVVVVVVVVVVVVVVVVVVVVVVVVVVVVVVVVVVVVVVVVVVVVVVVVVVVVVVVVVVVVLVPDPDPVVSCVVCVVVVNDDDDPDDPDDDDDDDDDDPPPPDDDDD

pLDDT: mean 77.94, std 16.23, range [34.53, 95.0]